Protein AF-A0A6H5JCL7-F1 (afdb_monomer_lite)

Secondary structure (DSSP, 8-state):
----PPPTT-EEEETTEEEEE---GGGHHHHGGGT-SEEEEEESS---HHHHHHHHHTTPEEEEEE---SSTT---S-HHHHHHHHHHHT-GGG-SEEEEESSSSHHHHHHHHHHHHHTT--HHHHHHHHHHHHSSPPPHHHHHHHHH--PPEEE-SS--TTTGGGSPPS--SSS-EEEPPPP---------SEEEETTEEEEHHHHHHHHHHHHHHHHHHS--S--------------------HHHHHHHHHH--------

Structure (mmCIF, N/CA/C/O backbone):
data_AF-A0A6H5JCL7-F1
#
_entry.id   AF-A0A6H5JCL7-F1
#
loop_
_atom_site.group_PDB
_atom_site.id
_atom_site.type_symbol
_atom_site.label_atom_id
_atom_site.label_alt_id
_atom_site.label_comp_id
_atom_site.label_asym_id
_atom_site.label_entity_id
_atom_site.label_seq_id
_atom_site.pdbx_PDB_ins_code
_atom_site.Cartn_x
_atom_site.Cartn_y
_atom_site.Cartn_z
_atom_site.occupancy
_atom_site.B_iso_or_equiv
_atom_site.auth_seq_id
_atom_site.auth_comp_id
_atom_site.auth_asym_id
_atom_site.auth_atom_id
_atom_site.pdbx_PDB_model_num
ATOM 1 N N . MET A 1 1 ? -8.596 -12.888 -29.702 1.00 59.56 1 MET A N 1
ATOM 2 C CA . MET A 1 1 ? -8.695 -12.116 -28.444 1.00 59.56 1 MET A CA 1
ATOM 3 C C . MET A 1 1 ? -7.376 -11.403 -28.241 1.00 59.56 1 MET A C 1
ATOM 5 O O . MET A 1 1 ? -6.346 -12.059 -28.284 1.00 59.56 1 MET A O 1
ATOM 9 N N . GLU A 1 2 ? -7.392 -10.085 -28.094 1.00 78.44 2 GLU A N 1
ATOM 10 C CA . GLU A 1 2 ? -6.183 -9.329 -27.764 1.00 78.44 2 GLU A CA 1
ATOM 11 C C . GLU A 1 2 ? -5.817 -9.604 -26.300 1.00 78.44 2 GLU A C 1
ATOM 13 O O . GLU A 1 2 ? -6.655 -9.443 -25.409 1.00 78.44 2 GLU A O 1
ATOM 18 N N . ILE A 1 3 ? -4.598 -10.089 -26.057 1.00 83.62 3 ILE A N 1
ATOM 19 C CA . ILE A 1 3 ? -4.101 -10.363 -24.706 1.00 83.62 3 ILE A CA 1
ATOM 20 C C . ILE A 1 3 ? -3.945 -9.021 -23.996 1.00 83.62 3 ILE A C 1
ATOM 22 O O . ILE A 1 3 ? -3.239 -8.145 -24.484 1.00 83.62 3 ILE A O 1
ATOM 26 N N . VAL A 1 4 ? -4.590 -8.862 -22.840 1.00 90.19 4 VAL A N 1
ATOM 27 C CA . VAL A 1 4 ? -4.471 -7.644 -22.033 1.00 90.19 4 VAL A CA 1
ATOM 28 C C . VAL A 1 4 ? -3.700 -7.974 -20.754 1.00 90.19 4 VAL A C 1
ATOM 30 O O . VAL A 1 4 ? -4.309 -8.470 -19.803 1.00 90.19 4 VAL A O 1
ATOM 33 N N . PRO A 1 5 ? -2.370 -7.769 -20.742 1.00 94.88 5 PRO A N 1
ATOM 34 C CA . PRO A 1 5 ? -1.517 -8.257 -19.671 1.00 94.88 5 PRO A CA 1
ATOM 35 C C . PRO A 1 5 ? -1.637 -7.385 -18.413 1.00 94.88 5 PRO A C 1
ATOM 37 O O . PRO A 1 5 ? -1.605 -6.150 -18.514 1.00 94.88 5 PRO A O 1
ATOM 40 N N . PRO A 1 6 ? -1.713 -7.992 -17.216 1.00 96.94 6 PRO A N 1
ATOM 41 C CA . PRO A 1 6 ? -1.561 -7.240 -15.979 1.00 96.94 6 PRO A CA 1
ATOM 42 C C . PRO A 1 6 ? -0.136 -6.668 -15.865 1.00 96.94 6 PRO A C 1
ATOM 44 O O . PRO A 1 6 ? 0.779 -7.157 -16.540 1.00 96.94 6 PRO A O 1
ATOM 47 N N . PRO A 1 7 ? 0.085 -5.648 -15.016 1.00 97.00 7 PRO A N 1
ATOM 48 C CA . PRO A 1 7 ? 1.436 -5.217 -14.677 1.00 97.00 7 PRO A CA 1
ATOM 49 C C . PRO A 1 7 ? 2.266 -6.362 -14.075 1.00 97.00 7 PRO A C 1
ATOM 51 O O . PRO A 1 7 ? 1.730 -7.344 -13.551 1.00 97.00 7 PRO A O 1
ATOM 54 N N . PHE A 1 8 ? 3.592 -6.238 -14.117 1.00 96.50 8 PHE A N 1
ATOM 55 C CA . PHE A 1 8 ? 4.469 -7.245 -13.521 1.00 96.50 8 PHE A CA 1
ATOM 56 C C . PHE A 1 8 ? 4.229 -7.361 -12.007 1.00 96.50 8 PHE A C 1
ATOM 58 O O . PHE A 1 8 ? 3.902 -6.372 -11.354 1.00 96.50 8 PHE A O 1
ATOM 65 N N . ARG A 1 9 ? 4.350 -8.574 -11.448 1.00 96.31 9 ARG A N 1
ATOM 66 C CA . ARG A 1 9 ? 4.054 -8.881 -10.029 1.00 96.31 9 ARG A CA 1
ATOM 67 C C . ARG A 1 9 ? 2.671 -8.413 -9.548 1.00 96.31 9 ARG A C 1
ATOM 69 O O . ARG A 1 9 ? 2.486 -8.160 -8.359 1.00 96.31 9 ARG A O 1
ATOM 76 N N . PHE A 1 10 ? 1.703 -8.299 -10.457 1.00 98.19 10 PHE A N 1
ATOM 77 C CA . PHE A 1 10 ? 0.332 -7.987 -10.083 1.00 98.19 10 PHE A CA 1
ATOM 78 C C . PHE A 1 10 ? -0.259 -9.079 -9.182 1.00 98.19 10 PHE A C 1
ATOM 80 O O . PHE A 1 10 ? -0.104 -10.272 -9.454 1.00 98.19 10 PHE A O 1
ATOM 87 N N . GLY A 1 11 ? -0.971 -8.674 -8.135 1.00 98.06 11 GLY A N 1
ATOM 88 C CA . GLY A 1 11 ? -1.689 -9.587 -7.253 1.00 98.06 11 GLY A CA 1
ATOM 89 C C . GLY A 1 11 ? -2.775 -8.882 -6.452 1.00 98.06 11 GLY A C 1
ATOM 90 O O . GLY A 1 11 ? -2.666 -7.693 -6.152 1.00 98.06 11 GLY A O 1
ATOM 91 N N . ALA A 1 12 ? -3.820 -9.626 -6.096 1.00 98.00 12 ALA A N 1
ATOM 92 C CA . ALA A 1 12 ? -4.769 -9.192 -5.079 1.00 98.00 12 ALA A CA 1
ATOM 93 C C . ALA A 1 12 ? -4.143 -9.391 -3.692 1.00 98.00 12 ALA A C 1
ATOM 95 O O . ALA A 1 12 ? -3.577 -10.449 -3.419 1.00 98.00 12 ALA A O 1
ATOM 96 N N . VAL A 1 13 ? -4.231 -8.363 -2.852 1.00 98.50 13 VAL A N 1
ATOM 97 C CA . VAL A 1 13 ? -3.817 -8.396 -1.442 1.00 98.50 13 VAL A CA 1
ATOM 98 C C . VAL A 1 13 ? -5.031 -8.706 -0.572 1.00 98.50 13 VAL A C 1
ATOM 100 O O . VAL A 1 13 ? -4.985 -9.606 0.259 1.00 98.50 13 VAL A O 1
ATOM 103 N N . GLU A 1 14 ? -6.122 -7.981 -0.814 1.00 98.44 14 GLU A N 1
ATOM 104 C CA . GLU A 1 14 ? -7.434 -8.146 -0.190 1.00 98.44 14 GLU A CA 1
ATOM 105 C C . GLU A 1 14 ? -8.531 -7.836 -1.211 1.00 98.44 14 GLU A C 1
ATOM 107 O O . GLU A 1 14 ? -8.247 -7.427 -2.343 1.00 98.44 14 GLU A O 1
ATOM 112 N N . ALA A 1 15 ? -9.797 -7.990 -0.817 1.00 98.00 15 ALA A N 1
ATOM 113 C CA . ALA A 1 15 ? -10.899 -7.483 -1.627 1.00 98.00 15 ALA A CA 1
ATOM 114 C C . ALA A 1 15 ? -10.719 -5.973 -1.870 1.00 98.00 15 ALA A C 1
ATOM 116 O O . ALA A 1 15 ? -10.611 -5.187 -0.927 1.00 98.00 15 ALA A O 1
ATOM 117 N N . ASP A 1 16 ? -10.673 -5.602 -3.151 1.00 98.44 16 ASP A N 1
ATOM 118 C CA . ASP A 1 16 ? -10.456 -4.240 -3.641 1.00 98.44 16 ASP A CA 1
ATOM 119 C C . ASP A 1 16 ? -9.090 -3.612 -3.278 1.00 98.44 16 ASP A C 1
ATOM 121 O O . ASP A 1 16 ? -8.899 -2.409 -3.450 1.00 98.44 16 ASP A O 1
ATOM 125 N N . VAL A 1 17 ? -8.104 -4.406 -2.846 1.00 98.75 17 VAL A N 1
ATOM 126 C CA . VAL A 1 17 ? -6.714 -3.953 -2.658 1.00 98.75 17 VAL A CA 1
ATOM 127 C C . VAL A 1 17 ? -5.787 -4.781 -3.534 1.00 98.75 17 VAL A C 1
ATOM 129 O O . VAL A 1 17 ? -5.695 -6.003 -3.402 1.00 98.75 17 VAL A O 1
ATOM 132 N N . PHE A 1 18 ? -5.055 -4.108 -4.411 1.00 98.75 18 PHE A N 1
ATOM 133 C CA . PHE A 1 18 ? -4.151 -4.722 -5.372 1.00 98.75 18 PHE A CA 1
ATOM 134 C C . PHE A 1 18 ? -2.726 -4.218 -5.182 1.00 98.75 18 PHE A C 1
ATOM 136 O O . PHE A 1 18 ? -2.493 -3.103 -4.711 1.00 98.75 18 PHE A O 1
ATOM 143 N N . ARG A 1 19 ? -1.762 -5.029 -5.612 1.00 98.62 19 ARG A N 1
ATOM 144 C CA . ARG A 1 19 ? -0.348 -4.660 -5.685 1.00 98.62 19 ARG A CA 1
ATOM 145 C C . ARG A 1 19 ? 0.222 -4.913 -7.069 1.00 98.62 19 ARG A C 1
ATOM 147 O O . ARG A 1 19 ? -0.280 -5.795 -7.765 1.00 98.62 19 ARG A O 1
ATOM 154 N N . SER A 1 20 ? 1.285 -4.203 -7.444 1.00 98.06 20 SER A N 1
ATOM 155 C CA . SER A 1 20 ? 2.091 -4.532 -8.627 1.00 98.06 20 SER A CA 1
ATOM 156 C C . SER A 1 20 ? 3.469 -3.861 -8.646 1.00 98.06 20 SER A C 1
ATOM 158 O O . SER A 1 20 ? 3.818 -3.081 -7.762 1.00 98.06 20 SER A O 1
ATOM 160 N N . ALA A 1 21 ? 4.256 -4.159 -9.680 1.00 95.88 21 ALA A N 1
ATOM 161 C CA . ALA A 1 21 ? 5.305 -3.275 -10.179 1.00 95.88 21 ALA A CA 1
ATOM 162 C C . ALA A 1 21 ? 4.704 -2.067 -10.917 1.00 95.88 21 ALA A C 1
ATOM 164 O O . ALA A 1 21 ? 3.488 -2.015 -11.140 1.00 95.88 21 ALA A O 1
ATOM 165 N N . GLN A 1 22 ? 5.553 -1.128 -11.329 1.00 94.94 22 GLN A N 1
ATOM 166 C CA . GLN A 1 22 ? 5.141 0.060 -12.070 1.00 94.94 22 GLN A CA 1
ATOM 167 C C . GLN A 1 22 ? 4.343 -0.310 -13.334 1.00 94.94 22 GLN A C 1
ATOM 169 O O . GLN A 1 22 ? 4.852 -1.041 -14.193 1.00 94.94 22 GLN A O 1
ATOM 174 N N . PRO A 1 23 ? 3.100 0.181 -13.479 1.00 95.25 23 PRO A N 1
ATOM 175 C CA . PRO A 1 23 ? 2.339 -0.004 -14.704 1.00 95.25 23 PRO A CA 1
ATOM 176 C C . PRO A 1 23 ? 3.004 0.671 -15.907 1.00 95.25 23 PRO A C 1
ATOM 178 O O . PRO A 1 23 ? 3.569 1.759 -15.806 1.00 95.25 23 PRO A O 1
ATOM 181 N N . THR A 1 24 ? 2.882 0.031 -17.068 1.00 93.19 24 THR A N 1
ATOM 182 C CA . THR A 1 24 ? 3.246 0.601 -18.373 1.00 93.19 24 THR A CA 1
ATOM 183 C C . THR A 1 24 ? 1.992 0.813 -19.222 1.00 93.19 24 THR A C 1
ATOM 185 O O . THR A 1 24 ? 0.933 0.260 -18.915 1.00 93.19 24 THR A O 1
ATOM 188 N N . LEU A 1 25 ? 2.112 1.525 -20.349 1.00 93.75 25 LEU A N 1
ATOM 189 C CA . LEU A 1 25 ? 1.006 1.759 -21.293 1.00 93.75 25 LEU A CA 1
ATOM 190 C C . LEU A 1 25 ? 0.237 0.481 -21.677 1.00 93.75 25 LEU A C 1
ATOM 192 O O . LEU A 1 25 ? -0.988 0.490 -21.790 1.00 93.75 25 LEU A O 1
ATOM 196 N N . LYS A 1 26 ? 0.939 -0.652 -21.803 1.00 94.06 26 LYS A N 1
ATOM 197 C CA . LYS A 1 26 ? 0.345 -1.956 -22.153 1.00 94.06 26 LYS A CA 1
ATOM 198 C C . LYS A 1 26 ? -0.596 -2.501 -21.071 1.00 94.06 26 LYS A C 1
ATOM 200 O O . LYS A 1 26 ? -1.434 -3.352 -21.363 1.00 94.06 26 LYS A O 1
ATOM 205 N N . ASN A 1 27 ? -0.457 -2.035 -19.831 1.00 95.50 27 ASN A N 1
ATOM 206 C CA . ASN A 1 27 ? -1.197 -2.535 -18.679 1.00 95.50 27 ASN A CA 1
ATOM 207 C C . ASN A 1 27 ? -2.453 -1.716 -18.362 1.00 95.50 27 ASN A C 1
ATOM 209 O O . ASN A 1 27 ? -3.350 -2.235 -17.701 1.00 95.50 27 ASN A O 1
ATOM 213 N N . TYR A 1 28 ? -2.576 -0.469 -18.827 1.00 95.12 28 TYR A N 1
ATOM 214 C CA . TYR A 1 28 ? -3.701 0.391 -18.427 1.00 95.12 28 TYR A CA 1
ATOM 215 C C . TYR A 1 28 ? -5.064 -0.136 -18.871 1.00 95.12 28 TYR A C 1
ATOM 217 O O . TYR A 1 28 ? -6.040 -0.013 -18.135 1.00 95.12 28 TYR A O 1
ATOM 225 N N . ARG A 1 29 ? -5.135 -0.850 -20.000 1.00 95.69 29 ARG A N 1
ATOM 226 C CA . ARG A 1 29 ? -6.365 -1.551 -20.401 1.00 95.69 29 ARG A CA 1
ATOM 227 C C . ARG A 1 29 ? -6.748 -2.685 -19.438 1.00 95.69 29 ARG A C 1
ATOM 229 O O . ARG A 1 29 ? -7.922 -3.032 -19.339 1.00 95.69 29 ARG A O 1
ATOM 236 N N . PHE A 1 30 ? -5.783 -3.301 -18.754 1.00 97.19 30 PHE A N 1
ATOM 237 C CA . PHE A 1 30 ? -6.065 -4.249 -17.674 1.00 97.19 30 PHE A CA 1
ATOM 238 C C . PHE A 1 30 ? -6.590 -3.500 -16.446 1.00 97.19 30 PHE A C 1
ATOM 240 O O . PHE A 1 30 ? -7.656 -3.838 -15.935 1.00 97.19 30 PHE A O 1
ATOM 247 N N . LEU A 1 31 ? -5.871 -2.457 -16.021 1.00 97.50 31 LEU A N 1
ATOM 248 C CA . LEU A 1 31 ? -6.179 -1.689 -14.812 1.00 97.50 31 LEU A CA 1
ATOM 249 C C . LEU A 1 31 ? -7.523 -0.955 -14.885 1.00 97.50 31 LEU A C 1
ATOM 251 O O . LEU A 1 31 ? -8.222 -0.877 -13.877 1.00 97.50 31 LEU A O 1
ATOM 255 N N . SER A 1 32 ? -7.947 -0.497 -16.066 1.00 96.19 32 SER A N 1
ATOM 256 C CA . SER A 1 32 ? -9.253 0.153 -16.250 1.00 96.19 32 SER A CA 1
ATOM 257 C C . SER A 1 32 ? -10.432 -0.753 -15.877 1.00 96.19 32 SER A C 1
ATOM 259 O O . SER A 1 32 ? -11.477 -0.269 -15.442 1.00 96.19 32 SER A O 1
ATOM 261 N N . ARG A 1 33 ? -10.263 -2.080 -15.962 1.00 96.31 33 ARG A N 1
ATOM 262 C CA . ARG A 1 33 ? -11.293 -3.053 -15.558 1.00 96.31 33 ARG A CA 1
ATOM 263 C C . ARG A 1 33 ? -11.461 -3.157 -14.047 1.00 96.31 33 ARG A C 1
ATOM 265 O O . ARG A 1 33 ? -12.535 -3.546 -13.600 1.00 96.31 33 ARG A O 1
ATOM 272 N N . LEU A 1 34 ? -10.428 -2.803 -13.281 1.00 97.12 34 LEU A N 1
ATOM 273 C CA . LEU A 1 34 ? -10.465 -2.809 -11.818 1.00 97.12 34 LEU A CA 1
ATOM 274 C C . LEU A 1 34 ? -11.232 -1.608 -11.255 1.00 97.12 34 LEU A C 1
ATOM 276 O O . LEU A 1 34 ? -11.594 -1.634 -10.085 1.00 97.12 34 LEU A O 1
ATOM 280 N N . LYS A 1 35 ? -11.492 -0.576 -12.077 1.00 97.56 35 LYS A N 1
ATOM 281 C CA . LYS A 1 35 ? -12.197 0.655 -11.675 1.00 97.56 35 LYS A CA 1
ATOM 282 C C . LYS A 1 35 ? -11.581 1.273 -10.415 1.00 97.56 35 LYS A C 1
ATOM 284 O O . LYS A 1 35 ? -12.283 1.583 -9.454 1.00 97.56 35 LYS A O 1
ATOM 289 N N . LEU A 1 36 ? -10.250 1.381 -10.425 1.00 98.38 36 LEU A N 1
ATOM 290 C CA . LEU A 1 36 ? -9.472 1.891 -9.301 1.00 98.38 36 LEU A CA 1
ATOM 291 C C . LEU A 1 36 ? -9.966 3.286 -8.908 1.00 98.38 36 LEU A C 1
ATOM 293 O O . LEU A 1 36 ? -10.121 4.155 -9.763 1.00 98.38 36 LEU A O 1
ATOM 297 N N . ARG A 1 37 ? -10.175 3.493 -7.609 1.00 98.56 37 ARG A N 1
ATOM 298 C CA . ARG A 1 37 ? -10.395 4.813 -7.009 1.00 98.56 37 ARG A CA 1
ATOM 299 C C . ARG A 1 37 ? -9.103 5.442 -6.520 1.00 98.56 37 ARG A C 1
ATOM 301 O O . ARG A 1 37 ? -9.018 6.664 -6.499 1.00 98.56 37 ARG A O 1
ATOM 308 N N . THR A 1 38 ? -8.101 4.632 -6.184 1.00 98.56 38 THR A N 1
ATOM 309 C CA . THR A 1 38 ? -6.817 5.124 -5.677 1.00 98.56 38 THR A CA 1
ATOM 310 C C . THR A 1 38 ? -5.642 4.374 -6.299 1.00 98.56 38 THR A C 1
ATOM 312 O O . THR A 1 38 ? -5.676 3.152 -6.443 1.00 98.56 38 THR A O 1
ATOM 315 N N . VAL A 1 39 ? -4.574 5.095 -6.633 1.00 98.44 39 VAL A N 1
ATOM 316 C CA . VAL A 1 39 ? -3.279 4.537 -7.043 1.00 98.44 39 VAL A CA 1
ATOM 317 C C . VAL A 1 39 ? -2.200 5.124 -6.139 1.00 98.44 39 VAL A C 1
ATOM 319 O O . VAL A 1 39 ? -1.989 6.332 -6.127 1.00 98.44 39 VAL A O 1
ATOM 322 N N . VAL A 1 40 ? -1.535 4.276 -5.359 1.00 98.25 40 VAL A N 1
ATOM 323 C CA . VAL A 1 40 ? -0.405 4.630 -4.495 1.00 98.25 40 VAL A CA 1
ATOM 324 C C . VAL A 1 40 ? 0.889 4.294 -5.229 1.00 98.25 40 VAL A C 1
ATOM 326 O O . VAL A 1 40 ? 1.214 3.118 -5.414 1.00 98.25 40 VAL A O 1
ATOM 329 N N . SER A 1 41 ? 1.618 5.340 -5.615 1.00 96.44 41 SER A N 1
ATOM 330 C CA . SER A 1 41 ? 2.828 5.269 -6.436 1.00 96.44 41 SER A CA 1
ATOM 331 C C . SER A 1 41 ? 4.055 5.550 -5.578 1.00 96.44 41 SER A C 1
ATOM 333 O O . SER A 1 41 ? 4.294 6.691 -5.181 1.00 96.44 41 SER A O 1
ATOM 335 N N . ILE A 1 42 ? 4.797 4.498 -5.226 1.00 94.88 42 ILE A N 1
ATOM 336 C CA . ILE A 1 42 ? 5.972 4.583 -4.351 1.00 94.88 42 ILE A CA 1
ATOM 337 C C . ILE A 1 42 ? 7.240 4.62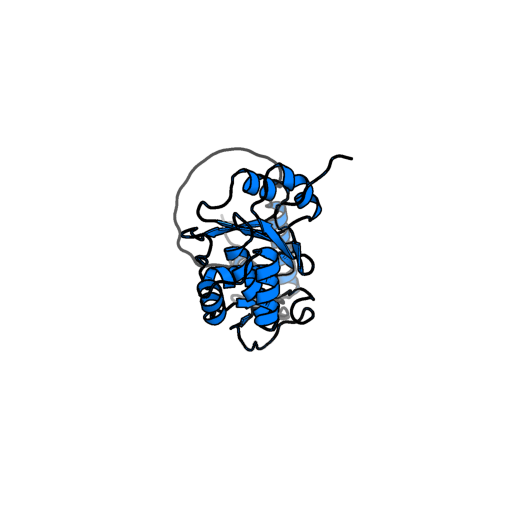4 -5.209 1.00 94.88 42 ILE A C 1
ATOM 339 O O . ILE A 1 42 ? 7.729 3.573 -5.620 1.00 94.88 42 ILE A O 1
ATOM 343 N N . ALA A 1 43 ? 7.775 5.813 -5.485 1.00 88.38 43 ALA A N 1
ATOM 344 C CA . ALA A 1 43 ? 8.893 6.004 -6.415 1.00 88.38 43 ALA A CA 1
ATOM 345 C C . ALA A 1 43 ? 9.757 7.233 -6.058 1.00 88.38 43 ALA A C 1
ATOM 347 O O . ALA A 1 43 ? 9.246 8.179 -5.450 1.00 88.38 43 ALA A O 1
ATOM 348 N N . PRO A 1 44 ? 11.044 7.271 -6.459 1.00 81.88 44 PRO A N 1
ATOM 349 C CA . PRO A 1 44 ? 11.930 8.402 -6.169 1.00 81.88 44 PRO A CA 1
ATOM 350 C C . PRO A 1 44 ? 11.525 9.673 -6.928 1.00 81.88 44 PRO A C 1
ATOM 352 O O . PRO A 1 44 ? 11.440 10.759 -6.354 1.00 81.88 44 PRO A O 1
ATOM 355 N N . GLU A 1 45 ? 11.220 9.529 -8.217 1.00 75.56 45 GLU A N 1
ATOM 356 C CA . GLU A 1 45 ? 11.033 10.638 -9.164 1.00 75.56 45 GLU A CA 1
ATOM 357 C C . GLU A 1 45 ? 9.579 11.141 -9.229 1.00 75.56 45 GLU A C 1
ATOM 359 O O . GLU A 1 45 ? 9.249 12.041 -9.999 1.00 75.56 45 GLU A O 1
ATOM 364 N N . GLY A 1 46 ? 8.708 10.628 -8.353 1.00 70.38 46 GLY A N 1
ATOM 365 C CA . GLY A 1 46 ? 7.270 10.879 -8.410 1.00 70.38 46 GLY A CA 1
ATOM 366 C C . GLY A 1 46 ? 6.580 10.084 -9.529 1.00 70.38 46 GLY A C 1
ATOM 367 O O . GLY A 1 46 ? 7.192 9.208 -10.139 1.00 70.38 46 GLY A O 1
ATOM 368 N N . PRO A 1 47 ? 5.284 10.337 -9.767 1.00 74.25 47 PRO A N 1
ATOM 369 C CA . PRO A 1 47 ? 4.508 9.564 -10.722 1.00 74.25 47 PRO A CA 1
ATOM 370 C C . PRO A 1 47 ? 4.829 9.956 -12.167 1.00 74.25 47 PRO A C 1
ATOM 372 O O . PRO A 1 47 ? 4.984 11.139 -12.479 1.00 74.25 47 PRO A O 1
ATOM 375 N N . MET A 1 48 ? 4.858 8.966 -13.061 1.00 85.19 48 MET A N 1
ATOM 376 C CA . MET A 1 48 ? 5.037 9.195 -14.499 1.00 85.19 48 MET A CA 1
ATOM 377 C C . MET A 1 48 ? 3.823 9.901 -15.120 1.00 85.19 48 MET A C 1
ATOM 379 O O . MET A 1 48 ? 2.690 9.754 -14.656 1.00 85.19 48 MET A O 1
ATOM 383 N N . GLU A 1 49 ? 4.042 10.628 -16.219 1.00 89.88 49 GLU A N 1
ATOM 384 C CA . GLU A 1 49 ? 2.975 11.360 -16.915 1.00 89.88 49 GLU A CA 1
ATOM 385 C C . GLU A 1 49 ? 1.837 10.436 -17.372 1.00 89.88 49 GLU A C 1
ATOM 387 O O . GLU A 1 49 ? 0.667 10.754 -17.162 1.00 89.88 49 GLU A O 1
ATOM 392 N N . ASP A 1 50 ? 2.172 9.256 -17.900 1.00 90.50 50 ASP A N 1
ATOM 393 C CA . ASP A 1 50 ? 1.195 8.249 -18.324 1.00 90.50 50 ASP A CA 1
ATOM 394 C C . ASP A 1 50 ? 0.291 7.777 -17.178 1.00 90.50 50 ASP A C 1
ATOM 396 O O . ASP A 1 50 ? -0.914 7.607 -17.352 1.00 90.50 50 ASP A O 1
ATOM 400 N N . GLU A 1 51 ? 0.858 7.595 -15.986 1.00 92.06 51 GLU A N 1
ATOM 401 C CA . GLU A 1 51 ? 0.116 7.188 -14.789 1.00 92.06 51 GLU A CA 1
ATOM 402 C C . GLU A 1 51 ? -0.815 8.305 -14.315 1.00 92.06 51 GLU A C 1
ATOM 404 O O . GLU A 1 51 ? -1.983 8.065 -13.997 1.00 92.06 51 GLU A O 1
ATOM 409 N N . ALA A 1 52 ? -0.327 9.547 -14.336 1.00 93.50 52 ALA A N 1
ATOM 410 C CA . ALA A 1 52 ? -1.135 10.720 -14.033 1.00 93.50 52 ALA A CA 1
ATOM 411 C C . ALA A 1 52 ? -2.257 10.938 -15.062 1.00 93.50 52 ALA A C 1
ATOM 413 O O . ALA A 1 52 ? -3.347 11.384 -14.699 1.00 93.50 52 ALA A O 1
ATOM 414 N N . MET A 1 53 ? -2.027 10.644 -16.344 1.00 95.12 53 MET A N 1
ATOM 415 C CA . MET A 1 53 ? -3.070 10.658 -17.377 1.00 95.12 53 MET A CA 1
ATOM 416 C C . MET A 1 53 ? -4.114 9.573 -17.126 1.00 95.12 53 MET A C 1
ATOM 418 O O . MET A 1 53 ? -5.298 9.897 -17.051 1.00 95.12 53 MET A O 1
ATOM 422 N N . PHE A 1 54 ? -3.683 8.330 -16.897 1.00 95.81 54 PHE A N 1
ATOM 423 C CA . PHE A 1 54 ? -4.576 7.215 -16.584 1.00 95.81 54 PHE A CA 1
ATOM 424 C C . PHE A 1 54 ? -5.471 7.521 -15.375 1.00 95.81 54 PHE A C 1
ATOM 426 O O . PHE A 1 54 ? -6.689 7.350 -15.437 1.00 95.81 54 PHE A O 1
ATOM 433 N N . CYS A 1 55 ? -4.890 8.030 -14.285 1.00 96.25 55 CYS A N 1
ATOM 434 C CA . CYS A 1 55 ? -5.654 8.366 -13.086 1.00 96.25 55 CYS A CA 1
ATOM 435 C C . CYS A 1 55 ? -6.692 9.466 -13.358 1.00 96.25 55 CYS A C 1
ATOM 437 O O . CYS A 1 55 ? -7.836 9.346 -12.922 1.00 96.25 55 CYS A O 1
ATOM 439 N N . ARG A 1 56 ? -6.333 10.501 -14.132 1.00 97.00 56 ARG A N 1
ATOM 440 C CA . ARG A 1 56 ? -7.265 11.572 -14.527 1.00 97.00 56 ARG A CA 1
ATOM 441 C C . ARG A 1 56 ? -8.417 11.049 -15.385 1.00 97.00 56 ARG A C 1
ATOM 443 O O . ARG A 1 56 ? -9.563 11.395 -15.118 1.00 97.00 56 ARG A O 1
ATOM 450 N N . GLU A 1 57 ? -8.128 10.209 -16.374 1.00 97.25 57 GLU A N 1
ATOM 451 C CA . GLU A 1 57 ? -9.137 9.637 -17.275 1.00 97.25 57 GLU A CA 1
ATOM 452 C C . GLU A 1 57 ? -10.137 8.743 -16.527 1.00 97.25 57 GLU A C 1
ATOM 454 O O . GLU A 1 57 ? -11.338 8.776 -16.793 1.00 97.25 57 GLU A O 1
ATOM 459 N N . HIS A 1 58 ? -9.658 7.989 -15.537 1.00 96.56 58 HIS A N 1
ATOM 460 C CA . HIS A 1 58 ? -10.480 7.063 -14.760 1.00 96.56 58 HIS A CA 1
ATOM 461 C C . HIS A 1 58 ? -11.009 7.636 -13.440 1.00 96.56 58 HIS A C 1
ATOM 463 O O . HIS A 1 58 ? -11.607 6.896 -12.662 1.00 96.56 58 HIS A O 1
ATOM 469 N N . SER A 1 59 ? -10.836 8.942 -13.192 1.00 96.75 59 SER A N 1
ATOM 470 C CA . SER A 1 59 ? -11.229 9.599 -11.932 1.00 96.75 59 SER A CA 1
ATOM 471 C C . SER A 1 59 ? -10.657 8.909 -10.682 1.00 96.75 59 SER A C 1
ATOM 473 O O . SER A 1 59 ? -11.293 8.881 -9.628 1.00 96.75 59 SER A O 1
ATOM 475 N N . ALA A 1 60 ? -9.453 8.346 -10.804 1.00 97.19 60 ALA A N 1
ATOM 476 C CA . ALA A 1 60 ? -8.708 7.758 -9.702 1.00 97.19 60 ALA A CA 1
ATOM 477 C C . ALA A 1 60 ? -7.804 8.815 -9.054 1.00 97.19 60 ALA A C 1
ATOM 479 O O . ALA A 1 60 ? -7.180 9.636 -9.732 1.00 97.19 60 ALA A O 1
ATOM 480 N N . GLN A 1 61 ? -7.688 8.779 -7.732 1.00 97.94 61 GLN A N 1
ATOM 481 C CA . GLN A 1 61 ? -6.745 9.606 -6.996 1.00 97.94 61 GLN A CA 1
ATOM 482 C C . GLN A 1 61 ? -5.342 8.999 -7.073 1.00 97.94 61 GLN A C 1
ATOM 484 O O . GLN A 1 61 ? -5.112 7.887 -6.599 1.00 97.94 61 GLN A O 1
ATOM 489 N N . LEU A 1 62 ? -4.388 9.760 -7.607 1.00 96.94 62 LEU A N 1
ATOM 490 C CA . LEU A 1 62 ? -2.973 9.404 -7.567 1.00 96.94 62 LEU A CA 1
ATOM 491 C C . LEU A 1 62 ? -2.329 9.927 -6.280 1.00 96.94 62 LEU A C 1
ATOM 493 O O . LEU A 1 62 ? -2.373 11.125 -5.999 1.00 96.94 62 LEU A O 1
ATOM 497 N N . VAL A 1 63 ? -1.724 9.029 -5.508 1.00 97.12 63 VAL A N 1
ATOM 498 C CA . VAL A 1 63 ? -1.062 9.310 -4.232 1.00 97.12 63 VAL A CA 1
ATOM 499 C C . VAL A 1 63 ? 0.430 9.001 -4.374 1.00 97.12 63 VAL A C 1
ATOM 501 O O . VAL A 1 63 ? 0.828 7.838 -4.265 1.00 97.12 63 VAL A O 1
ATOM 504 N N . PRO A 1 64 ? 1.274 10.013 -4.637 1.00 95.12 64 PRO A N 1
ATOM 505 C CA . PRO A 1 64 ? 2.708 9.808 -4.762 1.00 95.12 64 PRO A CA 1
ATOM 506 C C . PRO A 1 64 ? 3.375 9.692 -3.386 1.00 95.12 64 PRO A C 1
ATOM 508 O O . PRO A 1 64 ? 3.212 10.555 -2.523 1.00 95.12 64 PRO A O 1
ATOM 511 N N . VAL A 1 65 ? 4.180 8.651 -3.206 1.00 94.62 65 VAL A N 1
ATOM 512 C CA . VAL A 1 65 ? 5.000 8.403 -2.019 1.00 94.62 65 VAL A CA 1
ATOM 513 C C . VAL A 1 65 ? 6.461 8.409 -2.450 1.00 94.62 65 VAL A C 1
ATOM 515 O O . VAL A 1 65 ? 6.923 7.508 -3.145 1.00 94.62 65 VAL A O 1
ATOM 518 N N . ARG A 1 66 ? 7.201 9.445 -2.049 1.00 91.25 66 ARG A N 1
ATOM 519 C CA . ARG A 1 66 ? 8.623 9.554 -2.390 1.00 91.25 66 ARG A CA 1
ATOM 520 C C . ARG A 1 66 ? 9.457 8.614 -1.537 1.00 91.25 66 ARG A C 1
ATOM 522 O O . ARG A 1 66 ? 9.489 8.775 -0.322 1.00 91.25 66 ARG A O 1
ATOM 529 N N . ALA A 1 67 ? 10.147 7.689 -2.186 1.00 85.88 67 ALA A N 1
ATOM 530 C CA . ALA A 1 67 ? 11.076 6.764 -1.555 1.00 85.88 67 ALA A CA 1
ATOM 531 C C . ALA A 1 67 ? 12.254 6.517 -2.499 1.00 85.88 67 ALA A C 1
ATOM 533 O O . ALA A 1 67 ? 12.070 6.243 -3.685 1.00 85.88 67 ALA A O 1
ATOM 534 N N . GLU A 1 68 ? 13.466 6.667 -1.978 1.00 80.00 68 GLU A N 1
ATOM 535 C CA . GLU A 1 68 ? 14.696 6.564 -2.760 1.00 80.00 68 GLU A CA 1
ATOM 536 C C . GLU A 1 68 ? 15.064 5.107 -3.065 1.00 80.00 68 GLU A C 1
ATOM 538 O O . GLU A 1 68 ? 14.813 4.204 -2.273 1.00 80.00 68 GLU A O 1
ATOM 543 N N . LEU A 1 69 ? 15.694 4.849 -4.207 1.00 68.25 69 LEU A N 1
ATOM 544 C CA . LEU A 1 69 ? 16.203 3.520 -4.553 1.00 68.25 69 LEU A CA 1
ATOM 545 C C . LEU A 1 69 ? 17.722 3.514 -4.375 1.00 68.25 69 LEU A C 1
ATOM 547 O O . LEU A 1 69 ? 18.470 3.534 -5.346 1.00 68.25 69 LEU A O 1
ATOM 551 N N . TYR A 1 70 ? 18.198 3.550 -3.130 1.00 59.91 70 TYR A N 1
ATOM 552 C CA . TYR A 1 70 ? 19.644 3.562 -2.876 1.00 59.91 70 TYR A CA 1
ATOM 553 C C . TYR A 1 70 ? 20.311 2.221 -3.220 1.00 59.91 70 TYR A C 1
ATOM 555 O O . TYR A 1 70 ? 21.455 2.202 -3.672 1.00 59.91 70 TYR A O 1
ATOM 563 N N . ARG A 1 71 ? 19.614 1.101 -2.973 1.00 66.88 71 ARG A N 1
ATOM 564 C CA . ARG A 1 71 ? 20.030 -0.290 -3.244 1.00 66.88 71 ARG A CA 1
ATOM 565 C C . ARG A 1 71 ? 18.784 -1.152 -3.457 1.00 66.88 71 ARG A C 1
ATOM 567 O O . ARG A 1 71 ? 17.724 -0.802 -2.947 1.00 66.88 71 ARG A O 1
ATOM 574 N N . GLU A 1 72 ? 18.916 -2.292 -4.139 1.00 61.72 72 GLU A N 1
ATOM 575 C CA . GLU A 1 72 ? 17.790 -3.200 -4.445 1.00 61.72 72 GLU A CA 1
ATOM 576 C C . GLU A 1 72 ? 17.020 -3.701 -3.205 1.00 61.72 72 GLU A C 1
ATOM 578 O O . GLU A 1 72 ? 15.871 -4.115 -3.332 1.00 61.72 72 GLU A O 1
ATOM 583 N N . GLU A 1 73 ? 17.621 -3.638 -2.013 1.00 65.44 73 GLU A N 1
ATOM 584 C CA . GLU A 1 73 ? 17.047 -4.120 -0.746 1.00 65.44 73 GLU A CA 1
ATOM 585 C C . GLU A 1 73 ? 16.721 -3.008 0.264 1.00 65.44 73 GLU A C 1
ATOM 587 O O . GLU A 1 73 ? 16.256 -3.307 1.365 1.00 65.44 73 GLU A O 1
ATOM 592 N N . ALA A 1 74 ? 16.973 -1.742 -0.083 1.00 74.31 74 ALA A N 1
ATOM 593 C CA . ALA A 1 74 ? 16.821 -0.633 0.854 1.00 74.31 74 ALA A CA 1
ATOM 594 C C . ALA A 1 74 ? 15.342 -0.306 1.102 1.00 74.31 74 ALA A C 1
ATOM 596 O O . ALA A 1 74 ? 14.549 -0.198 0.159 1.00 74.31 74 ALA A O 1
ATOM 597 N N . VAL A 1 75 ? 14.982 -0.082 2.367 1.00 79.25 75 VAL A N 1
ATOM 598 C CA . VAL A 1 75 ? 13.654 0.432 2.729 1.00 79.25 75 VAL A CA 1
ATOM 599 C C . VAL A 1 75 ? 13.767 1.913 3.037 1.00 79.25 75 VAL A C 1
ATOM 601 O O . VAL A 1 75 ? 14.258 2.322 4.082 1.00 79.25 75 VAL A O 1
ATOM 604 N N . THR A 1 76 ? 13.299 2.727 2.101 1.00 88.75 76 THR A N 1
ATOM 605 C CA . THR A 1 76 ? 13.429 4.191 2.149 1.00 88.75 76 THR A CA 1
ATOM 606 C C . THR A 1 76 ? 12.098 4.909 2.326 1.00 88.75 76 THR A C 1
ATOM 608 O O . THR A 1 76 ? 12.069 6.131 2.452 1.00 88.75 76 THR A O 1
ATOM 611 N N . VAL A 1 77 ? 10.993 4.159 2.358 1.00 91.31 77 VAL A N 1
ATOM 612 C CA . VAL A 1 77 ? 9.709 4.683 2.826 1.00 91.31 77 VAL A CA 1
ATOM 613 C C . VAL A 1 77 ? 9.810 4.987 4.317 1.00 91.31 77 VAL A C 1
ATOM 615 O O . VAL A 1 77 ? 10.302 4.172 5.092 1.00 91.31 77 VAL A O 1
ATOM 618 N N . SER A 1 78 ? 9.334 6.152 4.742 1.00 93.75 78 SER A N 1
ATOM 619 C CA . SER A 1 78 ? 9.272 6.482 6.166 1.00 93.75 78 SER A CA 1
ATOM 620 C C . SER A 1 78 ? 8.071 5.809 6.831 1.00 93.75 78 SER A C 1
ATOM 622 O O . SER A 1 78 ? 7.042 5.563 6.194 1.00 93.75 78 SER A O 1
ATOM 624 N N . CYS A 1 79 ? 8.144 5.570 8.142 1.00 94.50 79 CYS A N 1
ATOM 625 C CA . CYS A 1 79 ? 7.002 5.039 8.889 1.00 94.50 79 CYS A CA 1
ATOM 626 C C . CYS A 1 79 ? 5.762 5.949 8.767 1.00 94.50 79 CYS A C 1
ATOM 628 O O . CYS A 1 79 ? 4.639 5.456 8.715 1.00 94.50 79 CYS A O 1
ATOM 630 N N . GLN A 1 80 ? 5.947 7.270 8.640 1.00 94.81 80 GLN A N 1
ATOM 631 C CA . GLN A 1 80 ? 4.843 8.212 8.442 1.00 94.81 80 GLN A CA 1
ATOM 632 C C . GLN A 1 80 ? 4.161 8.014 7.080 1.00 94.81 80 GLN A C 1
ATOM 634 O O . GLN A 1 80 ? 2.935 8.062 6.987 1.00 94.81 80 GLN A O 1
ATOM 639 N N . GLN A 1 81 ? 4.937 7.770 6.021 1.00 96.12 81 GLN A N 1
ATOM 640 C CA . GLN A 1 81 ? 4.390 7.452 4.701 1.00 96.12 81 GLN A CA 1
ATOM 641 C C . GLN A 1 81 ? 3.637 6.124 4.725 1.00 96.12 81 GLN A C 1
ATOM 643 O O . GLN A 1 81 ? 2.536 6.040 4.185 1.00 96.12 81 GLN A O 1
ATOM 648 N N . VAL A 1 82 ? 4.181 5.110 5.404 1.00 97.56 82 VAL A N 1
ATOM 649 C CA . VAL A 1 82 ? 3.472 3.845 5.623 1.00 97.56 82 VAL A CA 1
ATOM 650 C C . VAL A 1 82 ? 2.147 4.104 6.341 1.00 97.56 82 VAL A C 1
ATOM 652 O O . VAL A 1 82 ? 1.113 3.682 5.838 1.00 97.56 82 VAL A O 1
ATOM 655 N N . ALA A 1 83 ? 2.131 4.870 7.436 1.00 96.94 83 ALA A N 1
ATOM 656 C CA . ALA A 1 83 ? 0.904 5.191 8.169 1.00 96.94 83 ALA A CA 1
ATOM 657 C C . ALA A 1 83 ? -0.155 5.884 7.290 1.00 96.94 83 ALA A C 1
ATOM 659 O O . ALA A 1 83 ? -1.344 5.560 7.371 1.00 96.94 83 ALA A O 1
ATOM 660 N N . GLN A 1 84 ? 0.265 6.800 6.410 1.00 96.94 84 GLN A N 1
ATOM 661 C CA . GLN A 1 84 ? -0.620 7.447 5.435 1.00 96.94 84 GLN A CA 1
ATOM 662 C C . GLN A 1 84 ? -1.213 6.436 4.449 1.00 96.94 84 GLN A C 1
ATOM 664 O O . GLN A 1 84 ? -2.424 6.442 4.226 1.00 96.94 84 GLN A O 1
ATOM 669 N N . VAL A 1 85 ? -0.386 5.544 3.895 1.00 98.31 85 VAL A N 1
ATOM 670 C CA . VAL A 1 85 ? -0.855 4.502 2.972 1.00 98.31 85 VAL A CA 1
ATOM 671 C C . VAL A 1 85 ? -1.789 3.523 3.681 1.00 98.31 85 VAL A C 1
ATOM 673 O O . VAL A 1 85 ? -2.855 3.225 3.155 1.00 98.31 85 VAL A O 1
ATOM 676 N N . LEU A 1 86 ? -1.466 3.080 4.897 1.00 98.25 86 LEU A N 1
ATOM 677 C CA . LEU A 1 86 ? -2.343 2.205 5.679 1.00 98.25 86 LEU A CA 1
ATOM 678 C C . LEU A 1 86 ? -3.698 2.859 5.965 1.00 98.25 86 LEU A C 1
ATOM 680 O O . LEU A 1 86 ? -4.725 2.201 5.834 1.00 98.25 86 LEU A O 1
ATOM 684 N N . SER A 1 87 ? -3.712 4.157 6.278 1.00 97.31 87 SER A N 1
ATOM 685 C CA . SER A 1 87 ? -4.956 4.912 6.487 1.00 97.31 87 SER A CA 1
ATOM 686 C C . SER A 1 87 ? -5.806 4.970 5.209 1.00 97.31 87 SER A C 1
ATOM 688 O O . SER A 1 87 ? -7.026 4.870 5.277 1.00 97.31 87 SER A O 1
ATOM 690 N N . ILE A 1 88 ? -5.169 5.080 4.035 1.00 98.06 88 ILE A N 1
ATOM 691 C CA . ILE A 1 88 ? -5.842 5.027 2.727 1.00 98.06 88 ILE A CA 1
ATOM 692 C C . ILE A 1 88 ? -6.427 3.639 2.461 1.00 98.06 88 ILE A C 1
ATOM 694 O O . ILE A 1 88 ? -7.567 3.537 2.024 1.00 98.06 88 ILE A O 1
ATOM 698 N N . LEU A 1 89 ? -5.660 2.574 2.709 1.00 98.56 89 LEU A N 1
ATOM 699 C CA . LEU A 1 89 ? -6.103 1.200 2.452 1.00 98.56 89 LEU A CA 1
ATOM 700 C C . LEU A 1 89 ? -7.196 0.747 3.428 1.00 98.56 89 LEU A C 1
ATOM 702 O O . LEU A 1 89 ? -8.036 -0.073 3.065 1.00 98.56 89 LEU A O 1
ATOM 706 N N . ALA A 1 90 ? -7.206 1.293 4.644 1.00 97.44 90 ALA A N 1
ATOM 707 C CA . ALA A 1 90 ? -8.263 1.080 5.626 1.00 97.44 90 ALA A CA 1
ATOM 708 C C . ALA A 1 90 ? -9.560 1.848 5.299 1.00 97.44 90 ALA A C 1
ATOM 710 O O . ALA A 1 90 ? -10.578 1.590 5.936 1.00 97.44 90 ALA A O 1
ATOM 711 N N . ASP A 1 91 ? -9.544 2.779 4.339 1.00 97.06 91 ASP A N 1
ATOM 712 C CA . ASP A 1 91 ? -10.696 3.598 3.949 1.00 97.06 91 ASP A CA 1
ATOM 713 C C . ASP A 1 91 ? -11.459 2.947 2.802 1.00 97.06 91 ASP A C 1
ATOM 715 O O . ASP A 1 91 ? -11.046 2.989 1.640 1.00 97.06 91 ASP A O 1
ATOM 719 N N . LYS A 1 92 ? -12.614 2.359 3.122 1.00 96.75 92 LYS A N 1
ATOM 720 C CA . LYS A 1 92 ? -13.459 1.677 2.140 1.00 96.75 92 LYS A CA 1
ATOM 721 C C . LYS A 1 92 ? -13.887 2.604 1.000 1.00 96.75 92 LYS A C 1
ATOM 723 O O . LYS A 1 92 ? -14.057 2.133 -0.125 1.00 96.75 92 LYS A O 1
ATOM 728 N N . ASP A 1 93 ? -14.023 3.904 1.257 1.00 96.19 93 ASP A N 1
ATOM 729 C CA . ASP A 1 93 ? -14.453 4.875 0.249 1.00 96.19 93 ASP A CA 1
ATOM 730 C C . ASP A 1 93 ? -13.332 5.202 -0.757 1.00 96.19 93 ASP A C 1
ATOM 732 O O . ASP A 1 93 ? -13.597 5.714 -1.849 1.00 96.19 93 ASP A O 1
ATOM 736 N N . ARG A 1 94 ? -12.086 4.816 -0.447 1.00 97.38 94 ARG A N 1
ATOM 737 C CA . ARG A 1 94 ? -10.914 4.927 -1.333 1.00 97.38 94 ARG A CA 1
ATOM 738 C C . ARG A 1 94 ? -10.609 3.656 -2.123 1.00 97.38 94 ARG A C 1
ATOM 740 O O . ARG A 1 94 ? -9.737 3.690 -2.994 1.00 97.38 94 ARG A O 1
ATOM 747 N N . LEU A 1 95 ? -11.327 2.562 -1.867 1.00 98.19 95 LEU A N 1
ATOM 748 C CA . LEU A 1 95 ? -11.167 1.287 -2.566 1.00 98.19 95 LEU A CA 1
ATOM 749 C C . LEU A 1 95 ? -12.077 1.210 -3.809 1.00 98.19 95 LEU A C 1
ATOM 751 O O . LEU A 1 95 ? -13.224 1.661 -3.739 1.00 98.19 95 LEU A O 1
ATOM 755 N N . PRO A 1 96 ? -11.638 0.622 -4.940 1.00 98.62 96 PRO A N 1
ATOM 756 C CA . PRO A 1 96 ? -10.436 -0.202 -5.068 1.00 98.62 96 PRO A CA 1
ATOM 757 C C . PRO A 1 96 ? -9.121 0.567 -5.215 1.00 98.62 96 PRO A C 1
ATOM 759 O O . PRO A 1 96 ? -9.068 1.586 -5.905 1.00 98.62 96 PRO A O 1
ATOM 762 N N . ALA A 1 97 ? -8.057 0.066 -4.587 1.00 98.75 97 ALA A N 1
ATOM 763 C CA . ALA A 1 97 ? -6.747 0.710 -4.546 1.00 98.75 97 ALA A CA 1
ATOM 764 C C . ALA A 1 97 ? -5.637 -0.178 -5.127 1.00 98.75 97 ALA A C 1
ATOM 766 O O . ALA A 1 97 ? -5.606 -1.384 -4.881 1.00 98.75 97 ALA A O 1
ATOM 767 N N . LEU A 1 98 ? -4.704 0.422 -5.870 1.00 98.75 98 LEU A N 1
ATOM 768 C CA . LEU A 1 98 ? -3.469 -0.220 -6.331 1.00 98.75 98 LEU A CA 1
ATOM 769 C C . LEU A 1 98 ? -2.267 0.371 -5.591 1.00 98.75 98 LEU A C 1
ATOM 771 O O . LEU A 1 98 ? -2.090 1.583 -5.610 1.00 98.75 98 LEU A O 1
ATOM 775 N N . VAL A 1 99 ? -1.415 -0.470 -5.007 1.00 98.62 99 VAL A N 1
ATOM 776 C CA . VAL A 1 99 ? -0.117 -0.072 -4.439 1.00 98.62 99 VAL A CA 1
ATOM 777 C C . VAL A 1 99 ? 1.007 -0.607 -5.318 1.00 98.62 99 VAL A C 1
ATOM 779 O O . VAL A 1 99 ? 1.105 -1.816 -5.533 1.00 98.62 99 VAL A O 1
ATOM 782 N N . HIS A 1 100 ? 1.889 0.259 -5.803 1.00 97.25 100 HIS A N 1
ATOM 783 C CA . HIS A 1 100 ? 3.048 -0.181 -6.575 1.00 97.25 100 HIS A CA 1
ATOM 784 C C . HIS A 1 100 ? 4.320 0.577 -6.212 1.00 97.25 100 HIS A C 1
ATOM 786 O O . HIS A 1 100 ? 4.305 1.667 -5.647 1.00 97.25 100 HIS A O 1
ATOM 792 N N . CYS A 1 101 ? 5.440 -0.046 -6.558 1.00 94.12 101 CYS A N 1
ATOM 793 C CA . CYS A 1 101 ? 6.757 0.577 -6.633 1.00 94.12 101 CYS A CA 1
ATOM 794 C C . CYS 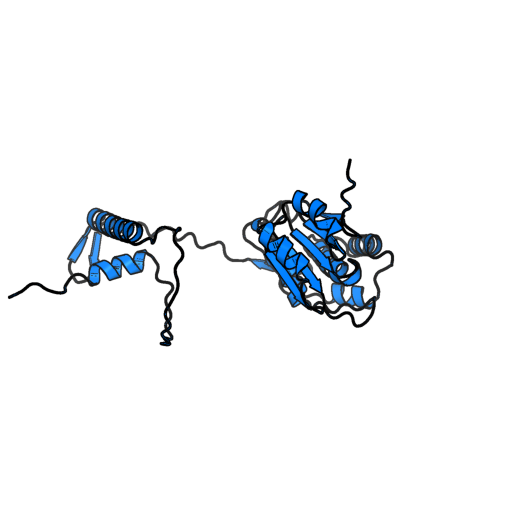A 1 101 ? 7.418 0.152 -7.958 1.00 94.12 101 CYS A C 1
ATOM 796 O O . CYS A 1 101 ? 6.872 -0.741 -8.617 1.00 94.12 101 CYS A O 1
ATOM 798 N N . PRO A 1 102 ? 8.564 0.731 -8.365 1.00 92.12 102 PRO A N 1
ATOM 799 C CA . PRO A 1 102 ? 9.204 0.463 -9.654 1.00 92.12 102 PRO A CA 1
ATOM 800 C C . PRO A 1 102 ? 9.249 -1.014 -10.048 1.00 92.12 102 PRO A C 1
ATOM 802 O O . PRO A 1 102 ? 8.800 -1.380 -11.132 1.00 92.12 102 PRO A O 1
ATOM 805 N N . ASP A 1 103 ? 9.663 -1.885 -9.130 1.00 92.06 103 ASP A N 1
ATOM 806 C CA . ASP A 1 103 ? 9.715 -3.327 -9.354 1.00 92.06 103 ASP A CA 1
ATOM 807 C C . ASP A 1 103 ? 8.616 -4.126 -8.631 1.00 92.06 103 ASP A C 1
ATOM 809 O O . ASP A 1 103 ? 8.481 -5.318 -8.882 1.00 92.06 103 ASP A O 1
ATOM 813 N N . GLY A 1 104 ? 7.813 -3.530 -7.750 1.00 93.62 104 GLY A N 1
ATOM 814 C CA . GLY A 1 104 ? 6.779 -4.242 -6.985 1.00 93.62 104 GLY A CA 1
ATOM 815 C C . GLY A 1 104 ? 7.304 -5.210 -5.912 1.00 93.62 104 GLY A C 1
ATOM 816 O O . GLY A 1 104 ? 6.552 -6.090 -5.478 1.00 93.62 104 GLY A O 1
ATOM 817 N N . ARG A 1 105 ? 8.578 -5.090 -5.502 1.00 94.06 105 ARG A N 1
ATOM 818 C CA . ARG A 1 105 ? 9.224 -5.984 -4.524 1.00 94.06 105 ARG A CA 1
ATOM 819 C C . ARG A 1 105 ? 9.256 -5.359 -3.131 1.00 94.06 105 ARG A C 1
ATOM 821 O O . ARG A 1 105 ? 8.344 -5.590 -2.342 1.00 94.06 105 ARG A O 1
ATOM 828 N N . VAL A 1 106 ? 10.304 -4.586 -2.839 1.00 93.12 106 VAL A N 1
ATOM 829 C CA . VAL A 1 106 ? 10.718 -4.239 -1.472 1.00 93.12 106 VAL A CA 1
ATOM 830 C C . VAL A 1 106 ? 9.837 -3.154 -0.870 1.00 93.12 106 VAL A C 1
ATOM 832 O O . VAL A 1 106 ? 9.235 -3.388 0.170 1.00 93.12 106 VAL A O 1
ATOM 835 N N . LEU A 1 107 ? 9.690 -2.003 -1.532 1.00 94.50 107 LEU A N 1
ATOM 836 C CA . LEU A 1 107 ? 8.961 -0.863 -0.959 1.00 94.50 107 LEU A CA 1
ATOM 837 C C . LEU A 1 107 ? 7.463 -1.157 -0.795 1.00 94.50 107 LEU A C 1
ATOM 839 O O . LEU A 1 107 ? 6.909 -1.007 0.292 1.00 94.50 107 LEU A O 1
ATOM 843 N N . SER A 1 108 ? 6.812 -1.647 -1.857 1.00 95.88 108 SER A N 1
ATOM 844 C CA . SER A 1 108 ? 5.414 -2.092 -1.775 1.00 95.88 108 SER A CA 1
ATOM 845 C C . SER A 1 108 ? 5.254 -3.289 -0.832 1.00 95.88 108 SER A C 1
ATOM 847 O O . SER A 1 108 ? 4.283 -3.351 -0.086 1.00 95.88 108 SER A O 1
ATOM 849 N N . GLY A 1 109 ? 6.215 -4.218 -0.808 1.00 96.88 109 GLY A N 1
ATOM 850 C CA . GLY A 1 109 ? 6.216 -5.351 0.113 1.00 96.88 109 GLY A CA 1
ATOM 851 C C . GLY A 1 109 ? 6.278 -4.935 1.582 1.00 96.88 109 GLY A C 1
ATOM 852 O O . GLY A 1 109 ? 5.494 -5.450 2.369 1.00 96.88 109 GLY A O 1
ATOM 853 N N . ALA A 1 110 ? 7.145 -3.988 1.942 1.00 96.12 110 ALA A N 1
ATOM 854 C CA . ALA A 1 110 ? 7.276 -3.484 3.308 1.00 96.12 110 ALA A CA 1
ATOM 855 C C . ALA A 1 110 ? 5.990 -2.784 3.778 1.00 96.12 110 ALA A C 1
ATOM 857 O O . ALA A 1 110 ? 5.488 -3.077 4.860 1.00 96.12 110 ALA A O 1
ATOM 858 N N . VAL A 1 111 ? 5.396 -1.932 2.931 1.00 97.75 111 VAL A N 1
ATOM 859 C CA . VAL A 1 111 ? 4.100 -1.287 3.214 1.00 97.75 111 VAL A CA 1
ATOM 860 C C . VAL A 1 111 ? 3.003 -2.327 3.456 1.00 97.75 111 VAL A C 1
ATOM 862 O O . VAL A 1 111 ? 2.239 -2.218 4.415 1.00 97.75 111 VAL A O 1
ATOM 865 N N . LEU A 1 112 ? 2.921 -3.347 2.598 1.00 98.44 112 LEU A N 1
ATOM 866 C CA . LEU A 1 112 ? 1.890 -4.379 2.701 1.00 98.44 112 LEU A CA 1
ATOM 867 C C . LEU A 1 112 ? 2.139 -5.343 3.866 1.00 98.44 112 LEU A C 1
ATOM 869 O O . LEU A 1 112 ? 1.178 -5.820 4.456 1.00 98.44 112 LEU A O 1
ATOM 873 N N . TRP A 1 113 ? 3.386 -5.556 4.283 1.00 98.12 113 TRP A N 1
ATOM 874 C CA . TRP A 1 113 ? 3.677 -6.251 5.539 1.00 98.12 113 TRP A CA 1
ATOM 875 C C . TRP A 1 113 ? 3.137 -5.453 6.731 1.00 98.12 113 TRP A C 1
ATOM 877 O O . TRP A 1 113 ? 2.439 -6.007 7.579 1.00 98.12 113 TRP A O 1
ATOM 887 N N . CYS A 1 114 ? 3.334 -4.132 6.771 1.00 97.69 114 CYS A N 1
ATOM 888 C CA . CYS A 1 114 ? 2.715 -3.301 7.807 1.00 97.69 114 CYS A CA 1
ATOM 889 C C . CYS A 1 114 ? 1.172 -3.360 7.766 1.00 97.69 114 CYS A C 1
ATOM 891 O O . CYS A 1 114 ? 0.541 -3.331 8.823 1.00 97.69 114 CYS A O 1
ATOM 893 N N . LEU A 1 115 ? 0.556 -3.528 6.586 1.00 98.06 115 LEU A N 1
ATOM 894 C CA . LEU A 1 115 ? -0.884 -3.806 6.474 1.00 98.06 115 LEU A CA 1
ATOM 895 C C . LEU A 1 115 ? -1.247 -5.156 7.108 1.00 98.06 115 LEU A C 1
ATOM 897 O O . LEU A 1 115 ? -2.218 -5.222 7.858 1.00 98.06 115 LEU A O 1
ATOM 901 N N . ARG A 1 116 ? -0.463 -6.215 6.873 1.00 97.62 116 ARG A N 1
ATOM 902 C CA . ARG A 1 116 ? -0.671 -7.521 7.523 1.00 97.62 116 ARG A CA 1
ATOM 903 C C . ARG A 1 116 ? -0.565 -7.424 9.044 1.00 97.62 116 ARG A C 1
ATOM 905 O O . ARG A 1 116 ? -1.408 -7.976 9.748 1.00 97.62 116 ARG A O 1
ATOM 912 N N . ARG A 1 117 ? 0.376 -6.629 9.565 1.00 95.25 117 ARG A N 1
ATOM 913 C CA . ARG A 1 117 ? 0.448 -6.338 11.008 1.00 95.25 117 ARG A CA 1
ATOM 914 C C . ARG A 1 117 ? -0.803 -5.616 11.514 1.00 95.25 117 ARG A C 1
ATOM 916 O O . ARG A 1 117 ? -1.265 -5.967 12.591 1.00 95.25 117 ARG A O 1
ATOM 923 N N . LEU A 1 118 ? -1.381 -4.680 10.748 1.00 94.81 118 LEU A N 1
ATOM 924 C CA . LEU A 1 118 ? -2.656 -4.011 11.083 1.00 94.81 118 LEU A CA 1
ATOM 925 C C . LEU A 1 118 ? -3.851 -4.983 11.111 1.00 94.81 118 LEU A C 1
ATOM 927 O O . LEU A 1 118 ? -4.822 -4.790 11.844 1.00 94.81 118 LEU A O 1
ATOM 931 N N . GLN A 1 119 ? -3.777 -6.045 10.314 1.00 94.94 119 GLN A N 1
ATOM 932 C CA . GLN A 1 119 ? -4.740 -7.146 10.310 1.00 94.94 119 GLN A CA 1
ATOM 933 C C . GLN A 1 119 ? -4.447 -8.202 11.391 1.00 94.94 119 GLN A C 1
ATOM 935 O O . GLN A 1 119 ? -5.100 -9.245 11.408 1.00 94.94 119 GLN A O 1
ATOM 940 N N . CYS A 1 120 ? -3.476 -7.960 12.278 1.00 92.94 120 CYS A N 1
ATOM 941 C CA . CYS A 1 120 ? -3.010 -8.903 13.297 1.00 92.94 120 CYS A CA 1
ATOM 942 C C . CYS A 1 120 ? -2.498 -10.242 12.733 1.00 92.94 120 CYS A C 1
ATOM 944 O O . CYS A 1 120 ? -2.631 -11.279 13.386 1.00 92.94 120 CYS A O 1
ATOM 946 N N . TRP A 1 121 ? -1.925 -10.249 11.527 1.00 94.25 121 TRP A N 1
ATOM 947 C CA . TRP A 1 121 ? -1.230 -11.430 11.016 1.00 94.25 121 TRP A CA 1
ATOM 948 C C . TRP A 1 121 ? 0.085 -11.662 11.764 1.00 94.25 121 TRP A C 1
ATOM 950 O O . TRP A 1 121 ? 0.720 -10.725 12.247 1.00 94.25 121 TRP A O 1
ATOM 960 N N . ASP A 1 122 ? 0.514 -12.923 11.798 1.00 92.31 122 ASP A N 1
ATOM 961 C CA . ASP A 1 122 ? 1.838 -13.300 12.284 1.00 92.31 122 ASP A CA 1
ATOM 962 C C . ASP A 1 122 ? 2.942 -12.815 11.326 1.00 92.31 122 ASP A C 1
ATOM 964 O O . ASP A 1 122 ? 2.786 -12.833 10.095 1.00 92.31 122 ASP A O 1
ATOM 968 N N . ASP A 1 123 ? 4.084 -12.406 11.882 1.00 92.00 123 ASP A N 1
ATOM 969 C CA . ASP A 1 123 ? 5.194 -11.872 11.091 1.00 92.00 123 ASP A CA 1
ATOM 970 C C . ASP A 1 123 ? 5.810 -12.924 10.161 1.00 92.00 123 ASP A C 1
ATOM 972 O O . ASP A 1 123 ? 6.238 -12.574 9.064 1.00 92.00 123 ASP A O 1
ATOM 976 N N . ARG A 1 124 ? 5.784 -14.222 10.500 1.00 95.00 124 ARG A N 1
ATOM 977 C CA . ARG A 1 124 ? 6.278 -15.277 9.595 1.00 95.00 124 ARG A CA 1
ATOM 978 C C . ARG A 1 124 ? 5.362 -15.456 8.392 1.00 95.00 124 ARG A C 1
ATOM 980 O O . ARG A 1 124 ? 5.848 -15.656 7.280 1.00 95.00 124 ARG A O 1
ATOM 987 N N . ALA A 1 125 ? 4.047 -15.376 8.599 1.00 96.31 125 ALA A N 1
ATOM 988 C CA . ALA A 1 125 ? 3.076 -15.434 7.507 1.00 96.31 125 ALA A CA 1
ATOM 989 C C . ALA A 1 125 ? 3.233 -14.225 6.571 1.00 96.31 125 ALA A C 1
ATOM 991 O O . ALA A 1 125 ? 3.240 -14.368 5.347 1.00 96.31 125 ALA A O 1
ATOM 992 N N . SER A 1 126 ? 3.441 -13.047 7.156 1.00 96.81 126 SER A N 1
ATOM 993 C CA . SER A 1 126 ? 3.665 -11.802 6.422 1.00 96.81 126 SER A CA 1
ATOM 994 C C . SER A 1 126 ? 5.002 -11.809 5.660 1.00 96.81 126 SER A C 1
ATOM 996 O O . SER A 1 126 ? 5.047 -11.442 4.485 1.00 96.81 126 SER A O 1
ATOM 998 N N . ALA A 1 127 ? 6.072 -12.332 6.268 1.00 97.25 127 ALA A N 1
ATOM 999 C CA . ALA A 1 127 ? 7.369 -12.548 5.621 1.00 97.25 127 ALA A CA 1
ATOM 1000 C C . ALA A 1 127 ? 7.276 -13.525 4.438 1.00 97.25 127 ALA A C 1
ATOM 1002 O O . ALA A 1 127 ? 7.901 -13.316 3.396 1.00 97.25 127 ALA A O 1
ATOM 1003 N N . ALA A 1 128 ? 6.476 -14.588 4.572 1.00 98.00 128 ALA A N 1
ATOM 1004 C CA . ALA A 1 128 ? 6.248 -15.546 3.496 1.00 98.00 128 ALA A CA 1
ATOM 1005 C C . ALA A 1 128 ? 5.496 -14.911 2.312 1.00 98.00 128 ALA A C 1
ATOM 1007 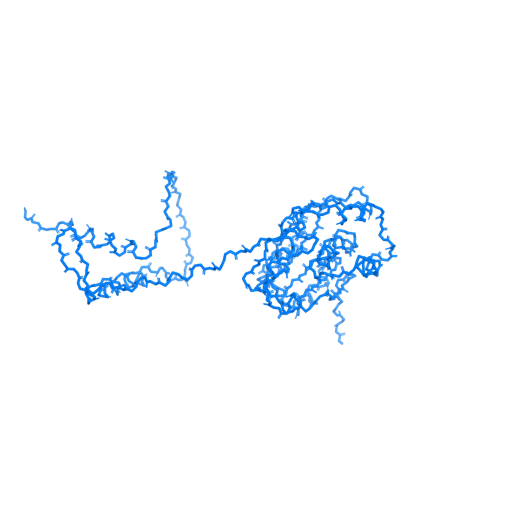O O . ALA A 1 128 ? 5.850 -15.155 1.155 1.00 98.00 128 ALA A O 1
ATOM 1008 N N . GLU A 1 129 ? 4.498 -14.058 2.576 1.00 98.19 129 GLU A N 1
ATOM 1009 C CA . GLU A 1 129 ? 3.840 -13.271 1.526 1.00 98.19 129 GLU A CA 1
ATOM 1010 C C . GLU A 1 129 ? 4.829 -12.315 0.848 1.00 98.19 129 GLU A C 1
ATOM 1012 O O . GLU A 1 129 ? 4.889 -12.269 -0.384 1.00 98.19 129 GLU A O 1
ATOM 1017 N N . PHE A 1 130 ? 5.645 -11.598 1.624 1.00 97.44 130 PHE A N 1
ATOM 1018 C CA . PHE A 1 130 ? 6.693 -10.735 1.085 1.00 97.44 130 PHE A CA 1
ATOM 1019 C C . PHE A 1 130 ? 7.605 -11.509 0.125 1.00 97.44 130 PHE A C 1
ATOM 1021 O O . PHE A 1 130 ? 7.764 -11.104 -1.031 1.00 97.44 130 PHE A O 1
ATOM 1028 N N . ALA A 1 131 ? 8.133 -12.655 0.569 1.00 97.06 131 ALA A N 1
ATOM 1029 C CA . ALA A 1 131 ? 9.057 -13.478 -0.205 1.00 97.06 131 ALA A CA 1
ATOM 1030 C C . ALA A 1 131 ? 8.437 -14.016 -1.501 1.00 97.06 131 ALA A C 1
ATOM 1032 O O . ALA A 1 131 ? 9.107 -14.095 -2.533 1.00 97.06 131 ALA A O 1
ATOM 1033 N N . ARG A 1 132 ? 7.135 -14.325 -1.485 1.00 96.81 132 ARG A N 1
ATOM 1034 C CA . ARG A 1 132 ? 6.394 -14.761 -2.677 1.00 96.81 132 ARG A CA 1
ATOM 1035 C C . ARG A 1 132 ? 6.404 -13.705 -3.786 1.00 96.81 132 ARG A C 1
ATOM 1037 O O . ARG A 1 132 ? 6.516 -14.067 -4.955 1.00 96.81 132 ARG A O 1
ATOM 1044 N N . PHE A 1 133 ? 6.274 -12.422 -3.445 1.00 95.31 133 PHE A N 1
ATOM 1045 C CA . PHE A 1 133 ? 6.242 -11.338 -4.437 1.00 95.31 133 PHE A CA 1
ATOM 1046 C C . PHE A 1 133 ? 7.633 -10.797 -4.777 1.00 95.31 133 PHE A C 1
ATOM 1048 O O . PHE A 1 133 ? 7.909 -10.487 -5.939 1.00 95.31 133 PHE A O 1
ATOM 1055 N N . SER A 1 134 ? 8.530 -10.701 -3.797 1.00 92.88 134 SER A N 1
ATOM 1056 C CA . SER A 1 134 ? 9.905 -10.255 -4.030 1.00 92.88 134 SER A CA 1
ATOM 1057 C C . SER A 1 134 ? 10.744 -11.323 -4.750 1.00 92.88 134 SER A C 1
ATOM 1059 O O . SER A 1 134 ? 11.708 -10.974 -5.431 1.00 92.88 134 SER A O 1
ATOM 1061 N N . GLY A 1 135 ? 10.396 -12.606 -4.628 1.00 92.62 135 GLY A N 1
ATOM 1062 C CA . GLY A 1 135 ? 11.197 -13.732 -5.114 1.00 92.62 135 GLY A CA 1
ATOM 1063 C C . GLY A 1 135 ? 12.435 -14.032 -4.260 1.00 92.62 135 GLY A C 1
ATOM 1064 O O . GLY A 1 135 ? 13.253 -14.849 -4.668 1.00 92.62 135 GLY A O 1
ATOM 1065 N N . VAL A 1 136 ? 12.595 -13.366 -3.111 1.00 90.44 136 VAL A N 1
ATOM 1066 C CA . VAL A 1 136 ? 13.716 -13.541 -2.171 1.00 90.44 136 VAL A CA 1
ATOM 1067 C C . VAL A 1 136 ? 13.230 -13.403 -0.730 1.00 90.44 136 VAL A C 1
ATOM 1069 O O . VAL A 1 136 ? 12.241 -12.724 -0.463 1.00 90.44 136 VAL A O 1
ATOM 1072 N N . LEU A 1 137 ? 13.931 -14.017 0.221 1.00 93.50 137 LEU A N 1
ATOM 1073 C CA . LEU A 1 137 ? 13.648 -13.787 1.639 1.00 93.50 137 LEU A CA 1
ATOM 1074 C C . LEU A 1 137 ? 13.846 -12.302 1.997 1.00 93.50 137 LEU A C 1
ATOM 1076 O O . LEU A 1 137 ? 14.665 -11.633 1.359 1.00 93.50 137 LEU A O 1
ATOM 1080 N N . PRO A 1 138 ? 13.092 -11.764 2.973 1.00 93.19 138 PRO A N 1
ATOM 1081 C CA . PRO A 1 138 ? 13.292 -10.391 3.409 1.00 93.19 138 PRO A CA 1
ATOM 1082 C C . PRO A 1 138 ? 14.707 -10.197 3.955 1.00 93.19 138 PRO A C 1
ATOM 1084 O O . PRO A 1 138 ? 15.249 -11.057 4.647 1.00 93.19 138 PRO A O 1
ATOM 1087 N N . SER A 1 139 ? 15.316 -9.061 3.621 1.00 93.50 139 SER A N 1
ATOM 1088 C CA . SER A 1 139 ? 16.603 -8.682 4.192 1.00 93.50 139 SER A CA 1
ATOM 1089 C C . SER A 1 139 ? 16.420 -8.258 5.651 1.00 93.50 139 SER A C 1
ATOM 1091 O O . SER A 1 139 ? 15.343 -7.821 6.066 1.00 93.50 139 SER A O 1
ATOM 1093 N N . ARG A 1 140 ? 17.508 -8.283 6.427 1.00 92.25 140 ARG A N 1
ATOM 1094 C CA . ARG A 1 140 ? 17.507 -7.790 7.814 1.00 92.25 140 ARG A CA 1
ATOM 1095 C C . ARG A 1 140 ? 17.093 -6.315 7.918 1.00 92.25 140 ARG A C 1
ATOM 1097 O O . ARG A 1 140 ? 16.648 -5.874 8.972 1.00 92.25 140 ARG A O 1
ATOM 1104 N N . GLU A 1 141 ? 17.290 -5.532 6.859 1.00 91.31 141 GLU A N 1
ATOM 1105 C CA . GLU A 1 141 ? 16.866 -4.130 6.809 1.00 91.31 141 GLU A CA 1
ATOM 1106 C C . GLU A 1 141 ? 15.339 -4.015 6.726 1.00 91.31 141 GLU A C 1
ATOM 1108 O O . GLU A 1 141 ? 14.750 -3.254 7.492 1.00 91.31 141 GLU A O 1
ATOM 1113 N N . VAL A 1 142 ? 14.700 -4.833 5.880 1.00 93.88 142 VAL A N 1
ATOM 1114 C CA . VAL A 1 142 ? 13.234 -4.925 5.786 1.00 93.88 142 VAL A CA 1
ATOM 1115 C C . VAL A 1 142 ? 12.633 -5.380 7.111 1.00 93.88 142 VAL A C 1
ATOM 1117 O O . VAL A 1 142 ? 11.705 -4.744 7.605 1.00 93.88 142 VAL A O 1
ATOM 1120 N N . GLU A 1 143 ? 13.181 -6.440 7.710 1.00 94.62 143 GLU A N 1
ATOM 1121 C CA . GLU A 1 143 ? 12.707 -6.961 8.998 1.00 94.62 143 GLU A CA 1
ATOM 1122 C C . GLU A 1 143 ? 12.794 -5.891 10.090 1.00 94.62 143 GLU A C 1
ATOM 1124 O O . GLU A 1 143 ? 11.786 -5.562 10.711 1.00 94.62 143 GLU A O 1
ATOM 1129 N N . LYS A 1 144 ? 13.961 -5.252 10.252 1.00 93.56 144 LYS A N 1
ATOM 1130 C CA . LYS A 1 144 ? 14.145 -4.169 11.230 1.00 93.56 144 LYS A CA 1
ATOM 1131 C C . LYS A 1 144 ? 13.200 -2.996 11.000 1.00 93.56 144 LYS A C 1
ATOM 1133 O O . LYS A 1 144 ? 12.713 -2.413 11.968 1.00 93.56 144 LYS A O 1
ATOM 1138 N N . PHE A 1 145 ? 12.963 -2.617 9.747 1.00 94.31 145 PHE A N 1
ATOM 1139 C CA . PHE A 1 145 ? 12.015 -1.554 9.428 1.00 94.31 145 PHE A CA 1
ATOM 1140 C C . PHE A 1 145 ? 10.608 -1.919 9.910 1.00 94.31 145 PHE A C 1
ATOM 1142 O O . PHE A 1 145 ? 9.980 -1.145 10.629 1.00 94.31 145 PHE A O 1
ATOM 1149 N N . VAL A 1 146 ? 10.136 -3.120 9.567 1.00 94.06 146 VAL A N 1
ATOM 1150 C CA . VAL A 1 146 ? 8.804 -3.584 9.960 1.00 94.06 146 VAL A CA 1
ATOM 1151 C C . VAL A 1 146 ? 8.698 -3.720 11.477 1.00 94.06 146 VAL A C 1
ATOM 1153 O O . VAL A 1 146 ? 7.717 -3.245 12.041 1.00 94.06 146 VAL A O 1
ATOM 1156 N N . GLU A 1 147 ? 9.695 -4.304 12.145 1.00 90.88 147 GLU A N 1
ATOM 1157 C CA . GLU A 1 147 ? 9.744 -4.472 13.605 1.00 90.88 147 GLU A CA 1
ATOM 1158 C C . GLU A 1 147 ? 9.715 -3.129 14.347 1.00 90.88 147 GLU A C 1
ATOM 1160 O O . GLU A 1 147 ? 9.007 -2.991 15.345 1.00 90.88 147 GLU A O 1
ATOM 1165 N N . SER A 1 148 ? 10.450 -2.133 13.842 1.00 89.44 148 SER A N 1
ATOM 1166 C CA . SER A 1 148 ? 10.546 -0.795 14.443 1.00 89.44 148 SER A CA 1
ATOM 1167 C C . SER A 1 148 ? 9.385 0.142 14.096 1.00 89.44 148 SER A C 1
ATOM 1169 O O . SER A 1 148 ? 9.324 1.254 14.626 1.00 89.44 148 SER A O 1
ATOM 1171 N N . TYR A 1 149 ? 8.447 -0.283 13.242 1.00 89.81 149 TYR A N 1
ATOM 1172 C CA . TYR A 1 149 ? 7.268 0.510 12.907 1.00 89.81 149 TYR A CA 1
ATOM 1173 C C . TYR A 1 149 ? 6.440 0.827 14.164 1.00 89.81 149 TYR A C 1
ATOM 1175 O O . TYR A 1 149 ? 5.921 -0.071 14.827 1.00 89.81 149 TYR A O 1
ATOM 1183 N N . GLY A 1 150 ? 6.280 2.120 14.461 1.00 83.38 150 GLY A N 1
ATOM 1184 C CA . GLY A 1 150 ? 5.538 2.611 15.629 1.00 83.38 150 GLY A CA 1
ATOM 1185 C C . GLY A 1 150 ? 4.638 3.817 15.353 1.00 83.38 150 GLY A C 1
ATOM 1186 O O . GLY A 1 150 ? 4.132 4.425 16.297 1.00 83.38 150 GLY A O 1
ATOM 1187 N N . GLU A 1 151 ? 4.445 4.179 14.083 1.00 91.56 151 GLU A N 1
ATOM 1188 C CA . GLU A 1 151 ? 3.638 5.339 13.699 1.00 91.56 151 GLU A CA 1
ATOM 1189 C C . GLU A 1 151 ? 2.138 5.065 13.816 1.00 91.56 151 GLU A C 1
ATOM 1191 O O . GLU A 1 151 ? 1.652 3.944 13.632 1.00 91.56 151 GLU A O 1
ATOM 1196 N N . GLU A 1 152 ? 1.398 6.123 14.138 1.00 93.00 152 GLU A N 1
ATOM 1197 C CA . GLU A 1 152 ? -0.032 6.048 14.405 1.00 93.00 152 GLU A CA 1
ATOM 1198 C C . GLU A 1 152 ? -0.847 6.068 13.106 1.00 93.00 152 GLU A C 1
ATOM 12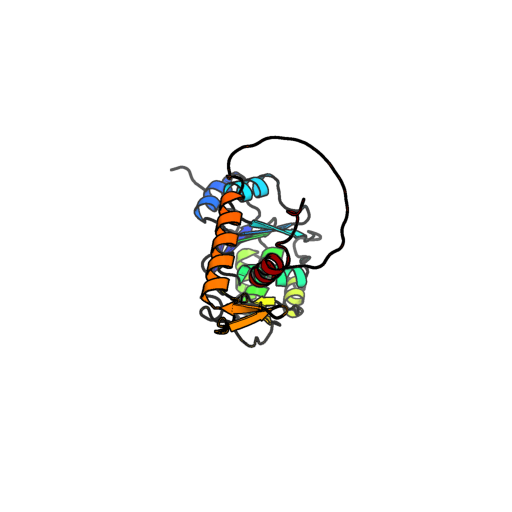00 O O . GLU A 1 152 ? -0.779 7.015 12.321 1.00 93.00 152 GLU A O 1
ATOM 1205 N N . VAL A 1 153 ? -1.642 5.021 12.886 1.00 94.94 153 VAL A N 1
ATOM 1206 C CA . VAL A 1 153 ? -2.515 4.888 11.714 1.00 94.94 153 VAL A CA 1
ATOM 1207 C C . VAL A 1 153 ? -3.865 5.531 12.009 1.00 94.94 153 VAL A C 1
ATOM 1209 O O . VAL A 1 153 ? -4.488 5.252 13.036 1.00 94.94 153 VAL A O 1
ATOM 1212 N N . THR A 1 154 ? -4.344 6.376 11.095 1.00 94.38 154 THR A N 1
ATOM 1213 C CA . THR A 1 154 ? -5.681 6.964 11.206 1.00 94.38 154 THR A CA 1
ATOM 1214 C C . THR A 1 154 ? -6.711 6.008 10.617 1.00 94.38 154 THR A C 1
ATOM 1216 O O . THR A 1 154 ? -6.705 5.728 9.422 1.00 94.38 154 THR A O 1
ATOM 1219 N N . ILE A 1 155 ? -7.609 5.511 11.460 1.00 93.88 155 ILE A N 1
ATOM 1220 C CA . ILE A 1 155 ? -8.683 4.597 11.086 1.00 93.88 155 ILE A CA 1
ATOM 1221 C C . ILE A 1 155 ? -9.916 5.415 10.669 1.00 93.88 155 ILE A C 1
ATOM 1223 O O . ILE A 1 155 ? -10.457 6.155 11.503 1.00 93.88 155 ILE A O 1
ATOM 1227 N N . PRO A 1 156 ? -10.377 5.289 9.414 1.00 93.00 156 PRO A N 1
ATOM 1228 C CA . PRO A 1 156 ? -11.521 6.032 8.892 1.00 93.00 156 PRO A CA 1
ATOM 1229 C C . PRO A 1 156 ? -12.839 5.525 9.484 1.00 93.00 156 PRO A C 1
ATOM 1231 O O . PRO A 1 156 ? -12.893 4.500 10.162 1.00 93.00 156 PRO A O 1
ATOM 1234 N N . ALA A 1 157 ? -13.929 6.258 9.243 1.00 88.94 157 ALA A N 1
ATOM 1235 C CA . ALA A 1 157 ? -15.254 5.873 9.731 1.00 88.94 157 ALA A CA 1
ATOM 1236 C C . ALA A 1 157 ? -15.796 4.601 9.064 1.00 88.94 157 ALA A C 1
ATOM 1238 O O . ALA A 1 157 ? -16.45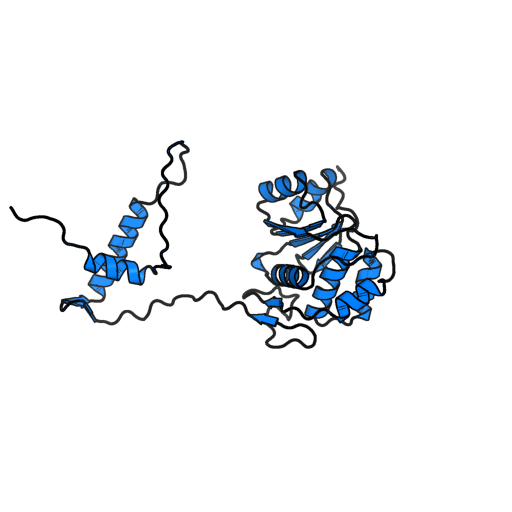4 3.802 9.728 1.00 88.94 157 ALA A O 1
ATOM 1239 N N . ASN A 1 158 ? -15.501 4.416 7.777 1.00 92.12 158 ASN A N 1
ATOM 1240 C CA . ASN A 1 158 ? -15.974 3.301 6.969 1.00 92.12 158 ASN A CA 1
ATOM 1241 C C . ASN A 1 158 ? -14.797 2.380 6.627 1.00 92.12 158 ASN A C 1
ATOM 1243 O O . ASN A 1 158 ? -14.039 2.647 5.694 1.00 92.12 158 ASN A O 1
ATOM 1247 N N . VAL A 1 159 ? -14.633 1.308 7.402 1.00 94.56 159 VAL A N 1
ATOM 1248 C CA . VAL A 1 159 ? -13.564 0.325 7.190 1.00 94.56 159 VAL A CA 1
ATOM 1249 C C . VAL A 1 159 ? -14.075 -0.882 6.386 1.00 94.56 159 VAL A C 1
ATOM 1251 O O . VAL A 1 159 ? -15.249 -1.256 6.479 1.00 94.56 159 VAL A O 1
ATOM 1254 N N . PRO A 1 160 ? -13.240 -1.496 5.534 1.00 96.75 160 PRO A N 1
ATOM 1255 C CA . PRO A 1 160 ? -13.639 -2.645 4.730 1.00 96.75 160 PRO A CA 1
ATOM 1256 C C . PRO A 1 160 ? -13.803 -3.910 5.582 1.00 96.75 160 PRO A C 1
ATOM 1258 O O . PRO A 1 160 ? -13.161 -4.068 6.610 1.00 96.75 160 PRO A O 1
ATOM 1261 N N . ARG A 1 161 ? -14.624 -4.868 5.123 1.00 96.12 161 ARG A N 1
ATOM 1262 C CA . ARG A 1 161 ? -14.934 -6.099 5.884 1.00 96.12 161 ARG A CA 1
ATOM 1263 C C . ARG A 1 161 ? -13.721 -6.970 6.205 1.00 96.12 161 ARG A C 1
ATOM 1265 O O . ARG A 1 161 ? -13.719 -7.651 7.224 1.00 96.12 161 ARG A O 1
ATOM 1272 N N . TRP A 1 162 ? -12.716 -6.975 5.332 1.00 96.00 162 TRP A N 1
ATOM 1273 C CA . TRP A 1 162 ? -11.477 -7.713 5.571 1.00 96.00 162 TRP A CA 1
ATOM 1274 C C . TRP A 1 162 ? -10.649 -7.106 6.714 1.00 96.00 162 TRP A C 1
ATOM 1276 O O . TRP A 1 162 ? -9.783 -7.782 7.262 1.00 96.00 162 TRP A O 1
ATOM 1286 N N . LEU A 1 163 ? -10.923 -5.858 7.110 1.00 94.62 163 LEU A N 1
ATOM 1287 C CA . LEU A 1 163 ? -10.328 -5.217 8.274 1.00 94.62 163 LEU A CA 1
ATOM 1288 C C . LEU A 1 163 ? -11.313 -5.299 9.443 1.00 94.62 163 LEU A C 1
ATOM 1290 O O . LEU A 1 163 ? -12.319 -4.593 9.477 1.00 94.62 163 LEU A O 1
ATOM 1294 N N . TRP A 1 164 ? -11.037 -6.203 10.384 1.00 93.00 164 TRP A N 1
ATOM 1295 C CA . TRP A 1 164 ? -11.807 -6.369 11.627 1.00 93.00 164 TRP A CA 1
ATOM 1296 C C . TRP A 1 164 ? -13.322 -6.575 11.422 1.00 93.00 164 TRP A C 1
ATOM 1298 O O . TRP A 1 164 ? -14.135 -6.127 12.223 1.00 93.00 164 TRP A O 1
ATOM 1308 N N . GLY A 1 165 ? -13.725 -7.231 10.329 1.00 90.31 165 GLY A N 1
ATOM 1309 C CA . GLY A 1 165 ? -15.137 -7.491 10.029 1.00 90.31 165 GLY A CA 1
ATOM 1310 C C . GLY A 1 165 ? -15.911 -6.286 9.480 1.00 90.31 165 GLY A C 1
ATOM 1311 O O . GLY A 1 165 ? -17.088 -6.428 9.149 1.00 90.31 165 GLY A O 1
ATOM 1312 N N . GLY A 1 166 ? -15.263 -5.131 9.302 1.00 89.69 166 GLY A N 1
ATOM 1313 C CA . GLY A 1 166 ? -15.918 -3.873 8.932 1.00 89.69 166 GLY A CA 1
ATOM 1314 C C . GLY A 1 166 ? -16.195 -2.949 10.122 1.00 89.69 166 GLY A C 1
ATOM 1315 O O . GLY A 1 166 ? -16.787 -1.889 9.927 1.00 89.69 166 GLY A O 1
ATOM 1316 N N . ASP A 1 167 ? -15.741 -3.321 11.321 1.00 85.31 167 ASP A N 1
ATOM 1317 C CA . ASP A 1 167 ? -15.846 -2.515 12.536 1.00 85.31 167 ASP A CA 1
ATOM 1318 C C . ASP A 1 167 ? -14.515 -1.847 12.889 1.00 85.31 167 ASP A C 1
ATOM 1320 O O . ASP A 1 167 ? -13.439 -2.313 12.523 1.00 85.31 167 ASP A O 1
ATOM 1324 N N . ARG A 1 168 ? -14.560 -0.743 13.642 1.00 86.31 168 ARG A N 1
ATOM 1325 C CA . ARG A 1 168 ? -13.345 -0.058 14.107 1.00 86.31 168 ARG A CA 1
ATOM 1326 C C . ARG A 1 168 ? -12.839 -0.698 15.397 1.00 86.31 168 ARG A C 1
ATOM 1328 O O . ARG A 1 168 ? -13.515 -0.632 16.422 1.00 86.31 168 ARG A O 1
ATOM 1335 N N . ALA A 1 169 ? -11.634 -1.264 15.365 1.00 82.12 169 ALA A N 1
ATOM 1336 C CA . ALA A 1 169 ? -10.976 -1.759 16.569 1.00 82.12 169 ALA A CA 1
ATOM 1337 C C . ALA A 1 169 ? -10.692 -0.602 17.534 1.00 82.12 169 ALA A C 1
ATOM 1339 O O . ALA A 1 169 ? -10.174 0.426 17.122 1.00 82.12 169 ALA A O 1
ATOM 1340 N N . HIS A 1 170 ? -11.002 -0.774 18.817 1.00 74.88 170 HIS A N 1
ATOM 1341 C CA . HIS A 1 170 ? -10.727 0.226 19.857 1.00 74.88 170 HIS A CA 1
ATOM 1342 C C . HIS A 1 170 ? -9.276 0.168 20.368 1.00 74.88 170 HIS A C 1
ATOM 1344 O O . HIS A 1 170 ? -8.817 1.079 21.052 1.00 74.88 170 HIS A O 1
ATOM 1350 N N . TRP A 1 171 ? -8.563 -0.919 20.064 1.00 84.31 171 TRP A N 1
ATOM 1351 C CA . TRP A 1 171 ? -7.179 -1.163 20.452 1.00 84.31 171 TRP A CA 1
ATOM 1352 C C . TRP A 1 171 ? -6.510 -2.108 19.451 1.00 84.31 171 TRP A C 1
ATOM 1354 O O . TRP A 1 171 ? -7.183 -2.930 18.829 1.00 84.31 171 TRP A O 1
ATOM 1364 N N . HIS A 1 172 ? -5.187 -2.010 19.315 1.00 87.69 172 HIS A N 1
ATOM 1365 C CA . HIS A 1 172 ? -4.401 -2.882 18.451 1.00 87.69 172 HIS A CA 1
ATOM 1366 C C . HIS A 1 172 ? -3.059 -3.251 19.120 1.00 87.69 172 HIS A C 1
ATOM 1368 O O . HIS A 1 172 ? -2.407 -2.373 19.688 1.00 87.69 172 HIS A O 1
ATOM 1374 N N . PRO A 1 173 ? -2.614 -4.523 19.049 1.00 85.06 173 PRO A N 1
ATOM 1375 C CA . PRO A 1 173 ? -1.471 -5.022 19.824 1.00 85.06 173 PRO A CA 1
ATOM 1376 C C . PRO A 1 173 ? -0.112 -4.449 19.423 1.00 85.06 173 PRO A C 1
ATOM 1378 O O . PRO A 1 173 ? 0.760 -4.296 20.275 1.00 85.06 173 PRO A O 1
ATOM 1381 N N . CYS A 1 174 ? 0.087 -4.145 18.139 1.00 80.88 174 CYS A N 1
ATOM 1382 C CA . CYS A 1 174 ? 1.411 -3.798 17.603 1.00 80.88 174 CYS A CA 1
ATOM 1383 C C . CYS A 1 174 ? 1.472 -2.461 16.858 1.00 80.88 174 CYS A C 1
ATOM 1385 O O . CYS A 1 174 ? 2.542 -2.046 16.434 1.00 80.88 174 CYS A O 1
ATOM 1387 N N . ILE A 1 175 ? 0.335 -1.800 16.659 1.00 88.00 175 ILE A N 1
ATOM 1388 C CA . ILE A 1 175 ? 0.217 -0.593 15.833 1.00 88.00 175 ILE A CA 1
ATOM 1389 C C . ILE A 1 175 ? -0.626 0.388 16.617 1.00 88.00 175 ILE A C 1
ATOM 1391 O O . ILE A 1 175 ? -1.688 0.035 17.123 1.00 88.00 175 ILE A O 1
ATOM 1395 N N . ARG A 1 176 ? -0.150 1.623 16.720 1.00 90.06 176 ARG A N 1
ATOM 1396 C CA . ARG A 1 176 ? -0.929 2.700 17.316 1.00 90.06 176 ARG A CA 1
ATOM 1397 C C . ARG A 1 176 ? -2.023 3.103 16.339 1.00 90.06 176 ARG A C 1
ATOM 1399 O O . ARG A 1 176 ? -1.745 3.319 15.163 1.00 90.06 176 ARG A O 1
ATOM 1406 N N . ILE A 1 177 ? -3.253 3.214 16.821 1.00 90.62 177 ILE A N 1
ATOM 1407 C CA . ILE A 1 177 ? -4.397 3.608 15.999 1.00 90.62 177 ILE A CA 1
ATOM 1408 C C . ILE A 1 177 ? -5.065 4.849 16.580 1.00 90.62 177 ILE A C 1
ATOM 1410 O O . ILE A 1 177 ? -5.202 4.991 17.794 1.00 90.62 177 ILE A O 1
ATOM 1414 N N . ARG A 1 178 ? -5.500 5.743 15.695 1.00 91.25 178 ARG A N 1
ATOM 1415 C CA . ARG A 1 178 ? -6.335 6.903 16.015 1.00 91.25 178 ARG A CA 1
ATOM 1416 C C . ARG A 1 178 ? -7.579 6.850 15.153 1.00 91.25 178 ARG A C 1
ATOM 1418 O O . ARG A 1 178 ? -7.477 6.674 13.947 1.00 91.25 178 ARG A O 1
ATOM 1425 N N . HIS A 1 179 ? -8.751 7.063 15.731 1.00 86.88 179 HIS A N 1
ATOM 1426 C CA . HIS A 1 179 ? -9.968 7.159 14.934 1.00 86.88 179 HIS A CA 1
ATOM 1427 C C . HIS A 1 179 ? -10.109 8.548 14.328 1.00 86.88 179 HIS A C 1
ATOM 1429 O O . HIS A 1 179 ? -10.006 9.555 15.032 1.00 86.88 179 HIS A O 1
ATOM 1435 N N . GLN A 1 180 ? -10.403 8.602 13.031 1.00 78.88 180 GLN A N 1
ATOM 1436 C CA . GLN A 1 180 ? -10.983 9.803 12.460 1.00 78.88 180 GLN A CA 1
ATOM 1437 C C . GLN A 1 180 ? -12.347 10.018 13.137 1.00 78.88 180 GLN A C 1
ATOM 1439 O O . GLN A 1 180 ? -13.134 9.061 13.222 1.00 78.88 180 GLN A O 1
ATOM 1444 N N . PRO A 1 181 ? -12.635 11.228 13.654 1.00 65.69 181 PRO A N 1
ATOM 1445 C CA . PRO A 1 181 ? -13.951 11.503 14.202 1.00 65.69 181 PRO A CA 1
ATOM 1446 C C . PRO A 1 181 ? -14.998 11.205 13.121 1.00 65.69 181 PRO A C 1
ATOM 1448 O O . PRO A 1 181 ? -14.728 11.428 11.933 1.00 65.69 181 PRO A O 1
ATOM 1451 N N . PRO A 1 182 ? -16.179 10.675 13.490 1.00 56.44 182 PRO A N 1
ATOM 1452 C CA . PRO A 1 182 ? -17.310 10.683 12.574 1.00 56.44 182 PRO A CA 1
ATOM 1453 C C . PRO A 1 182 ? -17.455 12.093 11.995 1.00 56.44 182 PRO A C 1
ATOM 1455 O O . PRO A 1 182 ? -17.196 13.067 12.705 1.00 56.44 182 PRO A O 1
ATOM 1458 N N . LEU A 1 183 ? -17.859 12.215 10.727 1.00 51.66 183 LEU A N 1
ATOM 1459 C CA . LEU A 1 183 ? -18.351 13.505 10.252 1.00 51.66 183 LEU A CA 1
ATOM 1460 C C . LEU A 1 183 ? -19.407 13.951 11.263 1.00 51.66 183 LEU A C 1
ATOM 1462 O O . LEU A 1 183 ? -20.356 13.203 11.502 1.00 51.66 183 LEU A O 1
ATOM 1466 N N . GLU A 1 184 ? -19.206 15.106 11.898 1.00 45.09 184 GLU A N 1
ATOM 1467 C CA . GLU A 1 184 ? -20.238 15.707 12.729 1.00 45.09 184 GLU A CA 1
ATOM 1468 C C . GLU A 1 184 ? -21.434 15.941 11.810 1.00 45.09 184 GLU A C 1
ATOM 1470 O O . GLU A 1 184 ? -21.478 16.892 11.026 1.00 45.09 184 GLU A O 1
ATOM 1475 N N . VAL A 1 185 ? -22.398 15.022 11.850 1.00 42.25 185 VAL A N 1
ATOM 1476 C CA . VAL A 1 185 ? -23.731 15.310 11.361 1.00 42.25 185 VAL A CA 1
ATOM 1477 C C . VAL A 1 185 ? -24.215 16.359 12.336 1.00 42.25 185 VAL A C 1
ATOM 1479 O O . VAL A 1 185 ? -24.552 16.044 13.473 1.00 42.25 185 VAL A O 1
ATOM 1482 N N . PHE A 1 186 ? -24.133 17.622 11.925 1.00 38.16 186 PHE A N 1
ATOM 1483 C CA . PHE A 1 186 ? -24.735 18.714 12.663 1.00 38.16 186 PHE A CA 1
ATOM 1484 C C . PHE A 1 186 ? -26.239 18.450 12.611 1.00 38.16 186 PHE A C 1
ATOM 1486 O O . PHE A 1 186 ? -26.923 18.881 11.679 1.00 38.16 186 PHE A O 1
ATOM 1493 N N . GLU A 1 187 ? -26.741 17.644 13.548 1.00 41.91 187 GLU A N 1
ATOM 1494 C CA . GLU A 1 187 ? -28.157 17.613 13.849 1.00 41.91 187 GLU A CA 1
ATOM 1495 C C . GLU A 1 187 ? -28.484 19.060 14.203 1.00 41.91 187 GLU A C 1
ATOM 1497 O O . GLU A 1 187 ? -27.907 19.598 15.150 1.00 41.91 187 GLU A O 1
ATOM 1502 N N . PRO A 1 188 ? -29.277 19.767 13.379 1.00 49.88 188 PRO A N 1
ATOM 1503 C CA . PRO A 1 188 ? -29.629 21.125 13.728 1.00 49.88 188 PRO A CA 1
ATOM 1504 C C . PRO A 1 188 ? -30.305 21.050 15.093 1.00 49.88 188 PRO A C 1
ATOM 1506 O O . PRO A 1 188 ? -31.270 20.294 15.227 1.00 49.88 188 PRO A O 1
ATOM 1509 N N . ASP A 1 189 ? -29.786 21.802 16.074 1.00 48.34 189 ASP A N 1
ATOM 1510 C CA . ASP A 1 189 ? -30.399 21.914 17.399 1.00 48.34 189 ASP A CA 1
ATOM 1511 C C . ASP A 1 189 ? -31.920 22.006 17.228 1.00 48.34 189 ASP A C 1
ATOM 1513 O O . ASP A 1 189 ? -32.380 22.753 16.345 1.00 48.34 189 ASP A O 1
ATOM 1517 N N . PRO A 1 190 ? -32.718 21.248 18.007 1.00 49.88 190 PRO A N 1
ATOM 1518 C CA . PRO A 1 190 ? -34.163 21.332 17.910 1.00 49.88 190 PRO A CA 1
ATOM 1519 C C . PRO A 1 190 ? -34.550 22.801 18.045 1.00 49.88 190 PRO A C 1
ATOM 1521 O O . PRO A 1 190 ? -34.289 23.426 19.072 1.00 49.88 190 PRO A O 1
ATOM 1524 N N . LEU A 1 191 ? -35.105 23.364 16.963 1.00 54.00 191 LEU A N 1
ATOM 1525 C CA . LEU A 1 191 ? -35.412 24.787 16.896 1.00 54.00 191 LEU A CA 1
ATOM 1526 C C . LEU A 1 191 ? -36.272 25.139 18.113 1.00 54.00 191 LEU A C 1
ATOM 1528 O O . LEU A 1 191 ? -37.372 24.586 18.233 1.00 54.00 191 LEU A O 1
ATOM 1532 N N . PRO A 1 192 ? -35.809 26.025 19.012 1.00 53.62 192 PRO A N 1
ATOM 1533 C CA . PRO A 1 192 ? -36.638 26.454 20.124 1.00 53.62 192 PRO A CA 1
ATOM 1534 C C . PRO A 1 192 ? -37.919 27.076 19.564 1.00 53.62 192 PRO A C 1
ATOM 1536 O O . PRO A 1 192 ? -37.916 27.725 18.514 1.00 53.62 192 PRO A O 1
ATOM 1539 N N . SER A 1 193 ? -39.040 26.826 20.241 1.00 57.19 193 SER A N 1
ATOM 1540 C CA . SER A 1 193 ? -40.372 27.260 19.801 1.00 57.19 193 SER A CA 1
ATOM 1541 C C . SER A 1 193 ? -40.434 28.769 19.534 1.00 57.19 193 SER A C 1
ATOM 1543 O O . SER A 1 193 ? -41.186 29.204 18.656 1.00 57.19 193 SER A O 1
ATOM 1545 N N . GLN A 1 194 ? -39.609 29.538 20.253 1.00 57.72 194 GLN A N 1
ATOM 1546 C CA . GLN A 1 194 ? -39.391 30.970 20.102 1.00 57.72 194 GLN A CA 1
ATOM 1547 C C . GLN A 1 194 ? -37.921 31.322 20.405 1.00 57.72 194 GLN A C 1
ATOM 1549 O O . GLN A 1 194 ? -37.339 30.782 21.347 1.00 57.72 194 GLN A O 1
ATOM 1554 N N . GLN A 1 195 ? -37.321 32.234 19.634 1.00 59.31 195 GLN A N 1
ATOM 1555 C CA . GLN A 1 195 ? -36.031 32.862 19.957 1.00 59.31 195 GLN A CA 1
ATOM 1556 C C . GLN A 1 195 ? -36.189 34.371 20.015 1.00 59.31 195 GLN A C 1
ATOM 1558 O O . GLN A 1 195 ? -36.719 34.969 19.084 1.00 59.31 195 GLN A O 1
ATOM 1563 N N . THR A 1 196 ? -35.671 34.994 21.069 1.00 54.22 196 THR A N 1
ATOM 1564 C CA . THR A 1 196 ? -35.612 36.453 21.150 1.00 54.22 196 THR A CA 1
ATOM 1565 C C . THR A 1 196 ? -34.257 36.929 20.638 1.00 54.22 196 THR A C 1
ATOM 1567 O O . THR A 1 196 ? -33.227 36.654 21.251 1.00 54.22 196 THR A O 1
ATOM 1570 N N . LEU A 1 197 ? -34.240 37.651 19.518 1.00 53.19 197 LEU A N 1
ATOM 1571 C CA . LEU A 1 197 ? -33.036 38.255 18.943 1.00 53.19 197 LEU A CA 1
ATOM 1572 C C . LEU A 1 197 ? -33.206 39.775 18.951 1.00 53.19 197 LEU A C 1
ATOM 1574 O O . LEU A 1 197 ? -34.163 40.294 18.389 1.00 53.19 197 LEU A O 1
ATOM 1578 N N . ARG A 1 198 ? -32.290 40.492 19.623 1.00 48.94 198 ARG A N 1
ATOM 1579 C CA . ARG A 1 198 ? -32.324 41.967 19.776 1.00 48.94 198 ARG A CA 1
ATOM 1580 C C . ARG A 1 198 ? -33.683 42.527 20.243 1.00 48.94 198 ARG A C 1
ATOM 1582 O O . ARG A 1 198 ? -34.071 43.618 19.849 1.00 48.94 198 ARG A O 1
ATOM 1589 N N . GLY A 1 199 ? -34.384 41.791 21.106 1.00 56.41 199 GLY A N 1
ATOM 1590 C CA . GLY A 1 199 ? -35.668 42.211 21.682 1.00 56.41 199 GLY A CA 1
ATOM 1591 C C . GLY A 1 199 ? -36.909 41.822 20.872 1.00 56.41 199 GLY A C 1
ATOM 1592 O O . GLY A 1 199 ? -38.018 42.031 21.352 1.00 56.41 199 GLY A O 1
ATOM 1593 N N . GLU A 1 200 ? -36.751 41.204 19.701 1.00 53.12 200 GLU A N 1
ATOM 1594 C CA . GLU A 1 200 ? -37.862 40.695 18.891 1.00 53.12 200 GLU A CA 1
ATOM 1595 C C . GLU A 1 200 ? -37.979 39.174 19.019 1.00 53.12 200 GLU A C 1
ATOM 1597 O O . GLU A 1 200 ? -36.974 38.461 18.981 1.00 53.12 200 GLU A O 1
ATOM 1602 N N . VAL A 1 201 ? -39.207 38.675 19.178 1.00 64.44 201 VAL A N 1
ATOM 1603 C CA . VAL A 1 201 ? -39.498 37.242 19.305 1.00 64.44 201 VAL A CA 1
ATOM 1604 C C . VAL A 1 201 ? -39.747 36.650 17.920 1.00 64.44 201 VAL A C 1
ATOM 1606 O O . VAL A 1 201 ? -40.727 36.985 17.260 1.00 64.44 201 VAL A O 1
ATOM 1609 N N . TYR A 1 202 ? -38.882 35.733 17.502 1.00 60.12 202 TYR A N 1
ATOM 1610 C CA . TYR A 1 202 ? -38.987 34.987 16.254 1.00 60.12 202 TYR A CA 1
ATOM 1611 C C . TYR A 1 202 ? -39.564 33.601 16.527 1.00 60.12 202 TYR A C 1
ATOM 1613 O O . TYR A 1 202 ? -39.032 32.831 17.331 1.00 60.12 202 TYR A O 1
ATOM 1621 N N . THR A 1 203 ? -40.657 33.270 15.850 1.00 70.00 203 THR A N 1
ATOM 1622 C CA . THR A 1 203 ? -41.303 31.959 15.942 1.00 70.00 203 THR A CA 1
ATOM 1623 C C . THR A 1 203 ? -40.647 30.948 15.003 1.00 70.00 203 THR A C 1
ATOM 1625 O O . THR A 1 203 ? -39.963 31.296 14.035 1.00 70.00 203 THR A O 1
ATOM 1628 N N . ARG A 1 204 ? -40.923 29.658 15.225 1.00 61.81 204 ARG A N 1
ATOM 1629 C CA . ARG A 1 204 ? -40.533 28.573 14.305 1.00 61.81 204 ARG A CA 1
ATOM 1630 C C . ARG A 1 204 ? -40.925 28.851 12.844 1.00 61.81 204 ARG A C 1
ATOM 1632 O O . ARG A 1 204 ? -40.174 28.509 11.932 1.00 61.81 204 ARG A O 1
ATOM 1639 N N . THR A 1 205 ? -42.076 29.482 12.613 1.00 68.81 205 THR A N 1
ATOM 1640 C CA . THR A 1 205 ? -42.562 29.833 11.269 1.00 68.81 205 THR A CA 1
ATOM 1641 C C . THR A 1 205 ? -41.698 30.918 10.622 1.00 68.81 205 THR A C 1
ATOM 1643 O O . THR A 1 205 ? -41.407 30.843 9.426 1.00 68.81 205 THR A O 1
ATOM 1646 N N . ASP A 1 206 ? -41.225 31.887 11.409 1.00 67.31 206 ASP A N 1
ATOM 1647 C CA . ASP A 1 206 ? -40.326 32.952 10.950 1.00 67.31 206 ASP A CA 1
ATOM 1648 C C . ASP A 1 206 ? -38.975 32.386 10.523 1.00 67.31 206 ASP A C 1
ATOM 1650 O O . ASP A 1 206 ? -38.491 32.689 9.431 1.00 67.31 206 ASP A O 1
ATOM 1654 N N . TYR A 1 207 ? -38.419 31.481 11.329 1.00 61.19 207 TYR A N 1
ATOM 1655 C CA . TYR A 1 207 ? -37.162 30.806 11.019 1.00 61.19 207 TYR A CA 1
ATOM 1656 C C . TYR A 1 207 ? -37.248 29.983 9.725 1.00 61.19 207 TYR A C 1
ATOM 1658 O O . TYR A 1 207 ? -36.385 30.094 8.850 1.00 61.19 207 TYR A O 1
ATOM 1666 N N . LEU A 1 208 ? -38.302 29.171 9.569 1.00 65.19 208 LEU A N 1
ATOM 1667 C CA . LEU A 1 208 ? -38.491 28.350 8.368 1.00 65.19 208 LEU A CA 1
ATOM 1668 C C . LEU A 1 208 ? -38.658 29.206 7.110 1.00 65.19 208 LEU A C 1
ATOM 1670 O O . LEU A 1 208 ? -38.112 28.861 6.062 1.00 65.19 208 LEU A O 1
ATOM 1674 N N . ARG A 1 209 ? -39.361 30.337 7.216 1.00 71.25 209 ARG A N 1
ATOM 1675 C CA . ARG A 1 209 ? -39.504 31.310 6.129 1.00 71.25 209 ARG A CA 1
ATOM 1676 C C . ARG A 1 209 ? -38.156 31.912 5.732 1.00 71.25 209 ARG A C 1
ATOM 1678 O O . ARG A 1 209 ? -37.806 31.861 4.558 1.00 71.25 209 ARG A O 1
ATOM 1685 N N . VAL A 1 210 ? -37.367 32.389 6.692 1.00 64.56 210 VAL A N 1
ATOM 1686 C CA . VAL A 1 210 ? -36.051 33.002 6.426 1.00 64.56 210 VAL A CA 1
ATOM 1687 C C . VAL A 1 210 ? -35.076 31.984 5.841 1.00 64.56 210 VAL A C 1
ATOM 1689 O O . VAL A 1 210 ? -34.390 32.278 4.863 1.00 64.56 210 VAL A O 1
ATOM 1692 N N . ARG A 1 211 ? -35.049 30.758 6.378 1.00 57.50 211 ARG A N 1
ATOM 1693 C CA . ARG A 1 211 ? -34.242 29.662 5.829 1.00 57.50 211 ARG A CA 1
ATOM 1694 C C . ARG A 1 211 ? -34.666 29.325 4.400 1.00 57.50 211 ARG A C 1
ATOM 1696 O O . ARG A 1 211 ? -33.802 29.137 3.549 1.00 57.50 211 ARG A O 1
ATOM 1703 N N . ARG A 1 212 ? -35.972 29.275 4.113 1.00 69.81 212 ARG A N 1
ATOM 1704 C CA . ARG A 1 212 ? -36.490 29.051 2.754 1.00 69.81 212 ARG A CA 1
ATOM 1705 C C . ARG A 1 212 ? -36.057 30.166 1.805 1.00 69.81 212 ARG A C 1
ATOM 1707 O O . ARG A 1 212 ? -35.589 29.872 0.710 1.00 69.81 212 ARG A O 1
ATOM 1714 N N . ASP A 1 213 ? -36.170 31.419 2.227 1.00 66.94 213 ASP A N 1
ATOM 1715 C CA . ASP A 1 213 ? -35.779 32.578 1.423 1.00 66.94 213 ASP A CA 1
ATOM 1716 C C . ASP A 1 213 ? -34.267 32.596 1.156 1.00 66.94 213 ASP A C 1
ATOM 1718 O O . ASP A 1 213 ? -33.851 32.835 0.023 1.00 66.94 213 ASP A O 1
ATOM 1722 N N . TYR A 1 214 ? -33.450 32.251 2.157 1.00 51.66 214 TYR A N 1
ATOM 1723 C CA . TYR A 1 214 ? -32.001 32.096 2.010 1.00 51.66 214 TYR A CA 1
ATOM 1724 C C . TYR A 1 214 ? -31.642 30.975 1.028 1.00 51.66 214 TYR A C 1
ATOM 1726 O O . TYR A 1 214 ? -30.851 31.193 0.113 1.00 51.66 214 TYR A O 1
ATOM 1734 N N . MET A 1 215 ? -32.261 29.796 1.159 1.00 51.06 215 MET A N 1
ATOM 1735 C CA . MET A 1 215 ? -32.030 28.667 0.246 1.00 51.06 215 MET A CA 1
ATOM 1736 C C . MET A 1 215 ? -32.490 28.983 -1.183 1.00 51.06 215 MET A C 1
ATOM 1738 O O . MET A 1 215 ? -31.814 28.612 -2.140 1.00 51.06 215 MET A O 1
ATOM 1742 N N . ASN A 1 216 ? -33.588 29.727 -1.343 1.00 62.16 216 ASN A N 1
ATOM 1743 C CA . ASN A 1 216 ? -34.061 30.199 -2.645 1.00 62.16 216 ASN A CA 1
ATOM 1744 C C . ASN A 1 216 ? -33.117 31.241 -3.263 1.00 62.16 216 ASN A C 1
ATOM 1746 O O . ASN A 1 216 ? -32.887 31.211 -4.470 1.00 62.16 216 ASN A O 1
ATOM 1750 N N . MET A 1 217 ? -32.557 32.152 -2.463 1.00 60.72 217 MET A N 1
ATOM 1751 C CA . MET A 1 217 ? -31.537 33.103 -2.918 1.00 60.72 217 MET A CA 1
ATOM 1752 C C . MET A 1 217 ? -30.262 32.371 -3.354 1.00 60.72 217 MET A C 1
ATOM 1754 O O . MET A 1 217 ? -29.731 32.653 -4.425 1.00 60.72 217 MET A O 1
ATOM 1758 N N . TYR A 1 218 ? -29.817 31.382 -2.575 1.00 42.91 218 TYR A N 1
ATOM 1759 C CA . TYR A 1 218 ? -28.682 30.523 -2.921 1.00 42.91 218 TYR A CA 1
ATOM 1760 C C . TYR A 1 218 ? -28.917 29.748 -4.222 1.00 42.91 218 TYR A C 1
ATOM 1762 O O . TYR A 1 218 ? -28.031 29.679 -5.067 1.00 42.91 218 TYR A O 1
ATOM 1770 N N . ALA A 1 219 ? -30.119 29.199 -4.412 1.00 51.47 219 ALA A N 1
ATOM 1771 C CA . ALA A 1 219 ? -30.484 28.492 -5.635 1.00 51.47 219 ALA A CA 1
ATOM 1772 C C . ALA A 1 219 ? -30.538 29.421 -6.861 1.00 51.47 219 ALA A C 1
ATOM 1774 O O . ALA A 1 219 ? -30.145 29.006 -7.946 1.00 51.47 219 ALA A O 1
ATOM 1775 N N . LYS A 1 220 ? -30.972 30.678 -6.691 1.00 56.94 220 LYS A N 1
ATOM 1776 C CA . LYS A 1 220 ? -30.978 31.698 -7.756 1.00 56.94 220 LYS A CA 1
ATOM 1777 C C . LYS A 1 220 ? -29.580 32.217 -8.105 1.00 56.94 220 LYS A C 1
ATOM 1779 O O . LYS A 1 220 ? -29.350 32.573 -9.253 1.00 56.94 220 LYS A O 1
ATOM 1784 N N . ASN A 1 221 ? -28.668 32.244 -7.133 1.00 46.16 221 ASN A N 1
ATOM 1785 C CA . ASN A 1 221 ? -27.295 32.730 -7.302 1.00 46.16 221 ASN A CA 1
ATOM 1786 C C . ASN A 1 221 ? -26.282 31.613 -7.602 1.00 46.16 221 ASN A C 1
ATOM 1788 O O . ASN A 1 221 ? -25.097 31.898 -7.778 1.00 46.16 221 ASN A O 1
ATOM 1792 N N . LYS A 1 222 ? -26.718 30.348 -7.686 1.00 39.69 222 LYS A N 1
ATOM 1793 C CA . LYS A 1 222 ? -25.900 29.288 -8.276 1.00 39.69 222 LYS A CA 1
ATOM 1794 C C . LYS A 1 222 ? -25.691 29.626 -9.751 1.00 39.69 222 LYS A C 1
ATOM 1796 O O . LYS A 1 222 ? -26.620 29.553 -10.551 1.00 39.69 222 LYS A O 1
ATOM 1801 N N . ILE A 1 223 ? -24.458 29.995 -10.092 1.00 33.75 223 ILE A N 1
ATOM 1802 C CA . ILE A 1 223 ? -23.990 30.057 -11.477 1.00 33.75 223 ILE A CA 1
ATOM 1803 C C . ILE A 1 223 ? -24.270 28.675 -12.091 1.00 33.75 223 ILE A C 1
ATOM 1805 O O . ILE A 1 223 ? -23.871 27.676 -11.484 1.00 33.75 223 ILE A O 1
ATOM 1809 N N . PRO A 1 224 ? -24.976 28.572 -13.232 1.00 37.25 224 PRO A N 1
ATOM 1810 C CA . PRO A 1 224 ? -25.171 27.286 -13.880 1.00 37.25 224 PRO A CA 1
ATOM 1811 C C . PRO A 1 224 ? -23.798 26.705 -14.227 1.00 37.25 224 PRO A C 1
ATOM 1813 O O . PRO A 1 224 ? -22.982 27.366 -14.872 1.00 37.25 224 PRO A O 1
ATOM 1816 N N . GLU A 1 225 ? -23.523 25.482 -13.771 1.00 39.38 225 GLU A N 1
ATOM 1817 C CA . GLU A 1 225 ? -22.340 24.730 -14.189 1.00 39.38 225 GLU A CA 1
ATOM 1818 C C . GLU A 1 225 ? -22.462 24.440 -15.688 1.00 39.38 225 GLU A C 1
ATOM 1820 O O . GLU A 1 225 ? -23.086 23.469 -16.111 1.00 39.38 225 GLU A O 1
ATOM 1825 N N . GLY A 1 226 ? -21.924 25.352 -16.499 1.00 39.00 226 GLY A N 1
ATOM 1826 C CA . GLY A 1 226 ? -21.932 25.247 -17.950 1.00 39.00 226 GLY A CA 1
ATOM 1827 C C . GLY A 1 226 ? -21.884 26.591 -18.671 1.00 39.00 226 GLY A C 1
ATOM 1828 O O . GLY A 1 226 ? -22.872 26.976 -19.281 1.00 39.00 226 GLY A O 1
ATOM 1829 N N . ALA A 1 227 ? -20.738 27.281 -18.638 1.00 30.77 227 ALA A N 1
ATOM 1830 C CA . ALA A 1 227 ? -20.256 28.146 -19.726 1.00 30.77 227 ALA A CA 1
ATOM 1831 C C . ALA A 1 227 ? -18.851 28.679 -19.392 1.00 30.77 227 ALA A C 1
ATOM 1833 O O . ALA A 1 227 ? -18.651 29.361 -18.390 1.00 30.77 227 ALA A O 1
ATOM 1834 N N . GLY A 1 228 ? -17.864 28.350 -20.228 1.00 33.28 228 GLY A N 1
ATOM 1835 C CA . GLY A 1 228 ? -16.503 28.869 -20.107 1.00 33.28 228 GLY A CA 1
ATOM 1836 C C . GLY A 1 228 ? -16.402 30.364 -20.423 1.00 33.28 228 GLY A C 1
ATOM 1837 O O . GLY A 1 228 ? -17.212 30.911 -21.165 1.00 33.28 228 GLY A O 1
ATOM 1838 N N . GLY A 1 229 ? -15.349 31.015 -19.917 1.00 28.97 229 GLY A N 1
ATOM 1839 C CA . GLY A 1 229 ? -15.005 32.369 -20.356 1.00 28.97 229 GLY A CA 1
ATOM 1840 C C . GLY A 1 229 ? -14.191 33.203 -19.370 1.00 28.97 229 GLY A C 1
ATOM 1841 O O . GLY A 1 229 ? -14.745 33.987 -18.622 1.00 28.97 229 GLY A O 1
ATOM 1842 N N . ARG A 1 230 ? -12.863 33.059 -19.442 1.00 31.38 230 ARG A N 1
ATOM 1843 C CA . ARG A 1 230 ? -11.835 34.124 -19.445 1.00 31.38 230 ARG A CA 1
ATOM 1844 C C . ARG A 1 230 ? -12.036 35.437 -18.638 1.00 31.38 230 ARG A C 1
ATOM 1846 O O . ARG A 1 230 ? -12.888 36.247 -18.975 1.00 31.38 230 ARG A O 1
ATOM 1853 N N . ARG A 1 231 ? -10.957 35.739 -17.888 1.00 31.56 231 ARG A N 1
ATOM 1854 C CA . ARG A 1 231 ? -10.276 37.035 -17.592 1.00 31.56 231 ARG A CA 1
ATOM 1855 C C . ARG A 1 231 ? -10.467 37.632 -16.195 1.00 31.56 231 ARG A C 1
ATOM 1857 O O . ARG A 1 231 ? -11.578 37.844 -15.742 1.00 31.56 231 ARG A O 1
ATOM 1864 N N . GLY A 1 232 ? -9.331 38.097 -15.663 1.00 28.41 232 GLY A N 1
ATOM 1865 C CA . GLY A 1 232 ? -9.241 39.352 -14.911 1.00 28.41 232 GLY A CA 1
ATOM 1866 C C . GLY A 1 232 ? -8.686 39.197 -13.503 1.00 28.41 232 GLY A C 1
ATOM 1867 O O . GLY A 1 232 ? -9.338 38.608 -12.657 1.00 28.41 232 GLY A O 1
ATOM 1868 N N . GLY A 1 233 ? -7.473 39.707 -13.276 1.00 27.95 233 GLY A N 1
ATOM 1869 C CA . GLY A 1 233 ? -6.771 39.637 -11.994 1.00 27.95 233 GLY A CA 1
ATOM 1870 C C . GLY A 1 233 ? -7.302 40.593 -10.922 1.00 27.95 233 GLY A C 1
ATOM 1871 O O . GLY A 1 233 ? -8.157 41.435 -11.179 1.00 27.95 233 GLY A O 1
ATOM 1872 N N . GLY A 1 234 ? -6.730 40.478 -9.723 1.00 26.56 234 GLY A N 1
ATOM 1873 C CA . GLY A 1 234 ? -6.976 41.399 -8.615 1.00 26.56 234 GLY A CA 1
ATOM 1874 C C . GLY A 1 234 ? -6.658 40.770 -7.264 1.00 26.56 234 GLY A C 1
ATOM 1875 O O . GLY A 1 234 ? -7.486 40.090 -6.674 1.00 26.56 234 GLY A O 1
ATOM 1876 N N . SER A 1 235 ? -5.439 40.991 -6.785 1.00 32.44 235 SER A N 1
ATOM 1877 C CA . SER A 1 235 ? -4.961 40.665 -5.441 1.00 32.44 235 SER A CA 1
ATOM 1878 C C . SER A 1 235 ? -5.653 41.502 -4.360 1.00 32.44 235 SER A C 1
ATOM 1880 O O . SER A 1 235 ? -5.593 42.721 -4.471 1.00 32.44 235 SER A O 1
ATOM 1882 N N . VAL A 1 236 ? -6.148 40.893 -3.275 1.00 29.94 236 VAL A N 1
ATOM 1883 C CA . VAL A 1 236 ? -6.125 41.468 -1.910 1.00 29.94 236 VAL A CA 1
ATOM 1884 C C . VAL A 1 236 ? -6.116 40.314 -0.900 1.00 29.94 236 VAL A C 1
ATOM 1886 O O . VAL A 1 236 ? -6.947 39.413 -0.966 1.00 29.94 236 VAL A O 1
ATOM 1889 N N . GLY A 1 237 ? -5.154 40.325 0.024 1.00 30.56 237 GLY A N 1
ATOM 1890 C CA . GLY A 1 237 ? -5.092 39.377 1.132 1.00 30.56 237 GLY A CA 1
ATOM 1891 C C . GLY A 1 237 ? -6.111 39.690 2.229 1.00 30.56 237 GLY A C 1
ATOM 1892 O O . GLY A 1 237 ? -6.360 40.850 2.539 1.00 30.56 237 GLY A O 1
ATOM 1893 N N . ALA A 1 238 ? -6.636 38.650 2.871 1.00 28.19 238 ALA A N 1
ATOM 1894 C CA . ALA A 1 238 ? -7.294 38.765 4.165 1.00 28.19 238 ALA A CA 1
ATOM 1895 C C . ALA A 1 238 ? -7.093 37.469 4.960 1.00 28.19 238 ALA A C 1
ATOM 1897 O O . ALA A 1 238 ? -7.584 36.402 4.599 1.00 28.19 238 ALA A O 1
ATOM 1898 N N . ARG A 1 239 ? -6.347 37.580 6.065 1.00 29.62 239 ARG A N 1
ATOM 1899 C CA . ARG A 1 239 ? -6.466 36.677 7.213 1.00 29.62 239 ARG A CA 1
ATOM 1900 C C . ARG A 1 239 ? -7.910 36.753 7.719 1.00 29.62 239 ARG A C 1
ATOM 1902 O O . ARG A 1 239 ? -8.401 37.854 7.939 1.00 29.62 239 ARG A O 1
ATOM 1909 N N . GLY A 1 240 ? -8.545 35.615 7.974 1.00 26.06 240 GLY A N 1
ATOM 1910 C CA . GLY A 1 240 ? -9.849 35.584 8.632 1.00 26.06 240 GLY A CA 1
ATOM 1911 C C . GLY A 1 240 ? -10.378 34.167 8.785 1.00 26.06 240 GLY A C 1
ATOM 1912 O O . GLY A 1 240 ? -10.654 33.492 7.803 1.00 26.06 240 GLY A O 1
ATOM 1913 N N . GLN A 1 241 ? -10.478 33.722 10.033 1.00 34.31 241 GLN A N 1
ATOM 1914 C CA . GLN A 1 241 ? -11.203 32.529 10.460 1.00 34.31 241 GLN A CA 1
ATOM 1915 C C . GLN A 1 241 ? -12.657 32.572 9.956 1.00 34.31 241 GLN A C 1
ATOM 1917 O O . GLN A 1 241 ? -13.254 33.645 9.943 1.00 34.31 241 GLN A O 1
ATOM 1922 N N . GLY A 1 242 ? -13.254 31.422 9.627 1.00 29.45 242 GLY A N 1
ATOM 1923 C CA . GLY A 1 242 ? -14.707 31.346 9.448 1.00 29.45 242 GLY A CA 1
ATOM 1924 C C . GLY A 1 242 ? -15.195 30.176 8.603 1.00 29.45 242 GLY A C 1
ATOM 1925 O O . GLY A 1 242 ? -15.518 30.348 7.434 1.00 29.45 242 GLY A O 1
ATOM 1926 N N . THR A 1 243 ? -15.319 28.992 9.202 1.00 35.72 243 THR A N 1
ATOM 1927 C CA . THR A 1 243 ? -16.315 28.009 8.759 1.00 35.72 243 THR A CA 1
ATOM 1928 C C . THR A 1 243 ? -17.673 28.474 9.281 1.00 35.72 243 THR A C 1
ATOM 1930 O O . THR A 1 243 ? -18.037 28.226 10.431 1.00 35.72 243 THR A O 1
ATOM 1933 N N . ASP A 1 244 ? -18.395 29.237 8.465 1.00 34.97 244 ASP A N 1
ATOM 1934 C CA . ASP A 1 244 ? -19.685 29.796 8.861 1.00 34.97 244 ASP A CA 1
ATOM 1935 C C . ASP A 1 244 ? -20.801 28.803 8.515 1.00 34.97 244 ASP A C 1
ATOM 1937 O O . ASP A 1 244 ? -21.080 28.506 7.352 1.00 34.97 244 ASP A O 1
ATOM 1941 N N . SER A 1 245 ? -21.393 28.206 9.549 1.00 46.81 245 SER A N 1
ATOM 1942 C CA . SER A 1 245 ? -22.501 27.267 9.403 1.00 46.81 245 SER A CA 1
ATOM 1943 C C . SER A 1 245 ? -23.745 27.991 8.878 1.00 46.81 245 SER A C 1
ATOM 1945 O O . SER A 1 245 ? -23.994 29.151 9.208 1.00 46.81 245 SER A O 1
ATOM 1947 N N . ALA A 1 246 ? -24.586 27.303 8.099 1.00 41.25 246 ALA A N 1
ATOM 1948 C CA . ALA A 1 246 ? -25.823 27.877 7.555 1.00 41.25 246 ALA A CA 1
ATOM 1949 C C . ALA A 1 246 ? -26.732 28.495 8.643 1.00 41.25 246 ALA A C 1
ATOM 1951 O O . ALA A 1 246 ? -27.428 29.476 8.387 1.00 41.25 246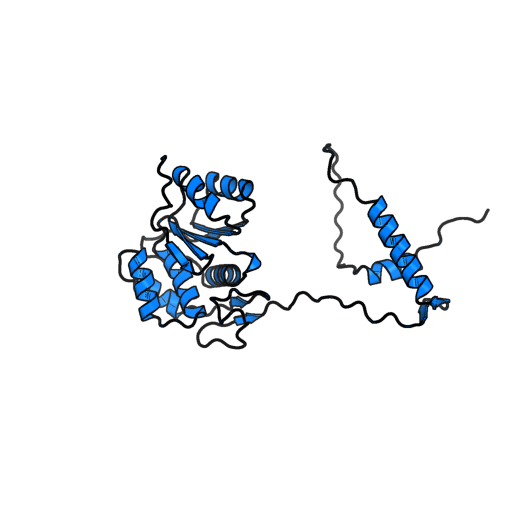 ALA A O 1
ATOM 1952 N N . SER A 1 247 ? -26.682 27.971 9.873 1.00 41.78 247 SER A N 1
ATOM 1953 C CA . SER A 1 247 ? -27.380 28.526 11.037 1.00 41.78 247 SER A CA 1
ATOM 1954 C C . SER A 1 247 ? -26.833 29.894 11.464 1.00 41.78 247 SER A C 1
ATOM 1956 O O . SER A 1 247 ? -27.624 30.784 11.770 1.00 41.78 247 SER A O 1
ATOM 1958 N N . ARG A 1 248 ? -25.508 30.106 11.427 1.00 44.97 248 ARG A N 1
ATOM 1959 C CA . ARG A 1 248 ? -24.894 31.423 11.674 1.00 44.97 248 ARG A CA 1
ATOM 1960 C C . ARG A 1 248 ? -25.222 32.415 10.565 1.00 44.97 248 ARG A C 1
ATOM 1962 O O . ARG A 1 248 ? -25.599 33.541 10.876 1.00 44.97 248 ARG A O 1
ATOM 1969 N N . CYS A 1 249 ? -25.202 31.988 9.301 1.00 44.69 249 CYS A N 1
ATOM 1970 C CA . CYS A 1 249 ? -25.572 32.855 8.179 1.00 44.69 249 CYS A CA 1
ATOM 1971 C C . CYS A 1 249 ? -27.041 33.309 8.234 1.00 44.69 249 CYS A C 1
ATOM 1973 O O . CYS A 1 249 ? -27.332 34.452 7.894 1.00 44.69 249 CYS A O 1
ATOM 1975 N N . VAL A 1 250 ? -27.969 32.458 8.692 1.00 48.53 250 VAL A N 1
ATOM 1976 C CA . VAL A 1 250 ? -29.390 32.824 8.867 1.00 48.53 250 VAL A CA 1
ATOM 1977 C C . VAL A 1 250 ? -29.570 33.848 9.992 1.00 48.53 250 VAL A C 1
ATOM 1979 O O . VAL A 1 250 ? -30.284 34.833 9.809 1.00 48.53 250 VAL A O 1
ATOM 1982 N N . VAL A 1 251 ? -28.876 33.677 11.121 1.00 50.50 251 VAL A N 1
ATOM 1983 C CA . VAL A 1 251 ? -28.871 34.661 12.222 1.00 50.50 251 VAL A CA 1
ATOM 1984 C C . VAL A 1 251 ? -28.237 35.986 11.773 1.00 50.50 251 VAL A C 1
ATOM 1986 O O . VAL A 1 251 ? -28.738 37.061 12.103 1.00 50.50 251 VAL A O 1
ATOM 1989 N N . HIS A 1 252 ? -27.191 35.931 10.945 1.00 47.41 252 HIS A N 1
ATOM 1990 C CA . HIS A 1 252 ? -26.553 37.116 10.372 1.00 47.41 252 HIS A CA 1
ATOM 1991 C C . HIS A 1 252 ? -27.453 37.817 9.333 1.00 47.41 252 HIS A C 1
ATOM 1993 O O . HIS A 1 252 ? -27.552 39.044 9.333 1.00 47.41 252 HIS A O 1
ATOM 1999 N N . ALA A 1 253 ? -28.180 37.064 8.499 1.00 51.28 253 ALA A N 1
ATOM 2000 C CA . ALA A 1 253 ? -29.141 37.595 7.526 1.00 51.28 253 ALA A CA 1
ATOM 2001 C C . ALA A 1 253 ? -30.353 38.274 8.192 1.00 51.28 253 ALA A C 1
ATOM 2003 O O . ALA A 1 253 ? -30.844 39.282 7.682 1.00 51.28 253 ALA A O 1
ATOM 2004 N N . LEU A 1 254 ? -30.797 37.767 9.347 1.00 51.38 254 LEU A N 1
ATOM 2005 C CA . LEU A 1 254 ? -31.789 38.431 10.202 1.00 51.38 254 LEU A CA 1
ATOM 2006 C C . LEU A 1 254 ? -31.269 39.769 10.748 1.00 51.38 254 LEU A C 1
ATOM 2008 O O . LEU A 1 254 ? -32.027 40.726 10.851 1.00 51.38 254 LEU A O 1
ATOM 2012 N N . SER A 1 255 ? -29.967 39.868 11.034 1.00 49.78 255 SER A N 1
ATOM 2013 C CA . SER A 1 255 ? -29.353 41.094 11.563 1.00 49.78 255 SER A CA 1
ATOM 2014 C C . SER A 1 255 ? -29.082 42.191 10.518 1.00 49.78 255 SER A C 1
ATOM 2016 O O . SER A 1 255 ? -28.857 43.338 10.895 1.00 49.78 255 SER A O 1
ATOM 2018 N N . GLY A 1 256 ? -29.098 41.858 9.219 1.00 48.62 256 GLY A N 1
ATOM 2019 C CA . GLY A 1 256 ? -28.616 42.727 8.134 1.00 48.62 256 GLY A CA 1
ATOM 2020 C C . GLY A 1 256 ? -29.676 43.459 7.299 1.00 48.62 256 GLY A C 1
ATOM 2021 O O . GLY A 1 256 ? -29.312 44.194 6.383 1.00 48.62 256 GLY A O 1
ATOM 2022 N N . ARG A 1 257 ? -30.982 43.302 7.561 1.00 43.62 257 ARG A N 1
ATOM 2023 C CA . ARG A 1 257 ? -32.021 44.035 6.806 1.00 43.62 257 ARG A CA 1
ATOM 2024 C C . ARG A 1 257 ? -32.305 45.415 7.404 1.00 43.62 257 ARG A C 1
ATOM 2026 O O . ARG A 1 257 ? -33.340 45.613 8.030 1.00 43.62 257 ARG A O 1
ATOM 2033 N N . ARG A 1 258 ? -31.429 46.386 7.129 1.00 36.47 258 ARG A N 1
ATOM 2034 C CA . ARG A 1 258 ? -31.846 47.778 6.868 1.00 36.47 258 ARG A CA 1
ATOM 2035 C C . ARG A 1 258 ? -30.719 48.571 6.199 1.00 36.47 258 ARG A C 1
ATOM 2037 O O . ARG A 1 258 ? -29.849 49.102 6.877 1.00 36.47 258 ARG A O 1
ATOM 2044 N N . VAL A 1 259 ? -30.780 48.692 4.875 1.00 33.31 259 VAL A N 1
ATOM 2045 C CA . VAL A 1 259 ? -30.272 49.871 4.167 1.00 33.31 259 VAL A CA 1
ATOM 2046 C C . VAL A 1 259 ? -31.412 50.364 3.278 1.00 33.31 259 VAL A C 1
ATOM 2048 O O . VAL A 1 259 ? -31.933 49.609 2.464 1.00 33.31 259 VAL A O 1
ATOM 2051 N N . GLU A 1 260 ? -31.798 51.608 3.559 1.00 30.39 260 GLU A N 1
ATOM 2052 C CA . GLU A 1 260 ? -32.516 52.570 2.713 1.00 30.39 260 GLU A CA 1
ATOM 2053 C C . GLU A 1 260 ? -33.993 52.309 2.369 1.00 30.39 260 GLU A C 1
ATOM 2055 O O . GLU A 1 260 ? -34.358 51.553 1.477 1.00 30.39 260 GLU A O 1
ATOM 2060 N N . ASN A 1 261 ? -34.859 53.025 3.096 1.00 27.72 261 ASN A N 1
ATOM 2061 C CA . ASN A 1 261 ? -35.699 54.063 2.489 1.00 27.72 261 ASN A CA 1
ATOM 2062 C C . ASN A 1 261 ? -36.273 54.979 3.583 1.00 27.72 261 ASN A C 1
ATOM 2064 O O . ASN A 1 261 ? -37.153 54.564 4.335 1.00 27.72 261 ASN A O 1
ATOM 2068 N N . SER A 1 262 ? -35.771 56.214 3.637 1.00 29.77 262 SER A N 1
ATOM 2069 C CA . SER A 1 262 ? -36.485 57.404 4.112 1.00 29.77 262 SER A CA 1
ATOM 2070 C C . SER A 1 262 ? -35.918 58.615 3.366 1.00 29.77 262 SER A C 1
ATOM 2072 O O . SER A 1 262 ? -34.699 58.741 3.284 1.00 29.77 262 SER A O 1
ATOM 2074 N N . ASN A 1 263 ? -36.848 59.405 2.818 1.00 33.25 263 ASN A N 1
ATOM 2075 C CA . ASN A 1 263 ? -36.733 60.674 2.084 1.00 33.25 263 ASN A CA 1
ATOM 2076 C C . ASN A 1 263 ? -35.505 61.547 2.347 1.00 33.25 263 ASN A C 1
ATOM 2078 O O . ASN A 1 263 ? -35.166 61.748 3.534 1.00 33.25 263 ASN A O 1
#

pLDDT: mean 77.92, std 23.46, range [26.06, 98.75]

Sequence (263 aa):
MEIVPPPFRFGAVEADVFRSAQPTLKNYRFLSRLKLRTVVSIAPEGPMEDEAMFCREHSAQLVPVRAELYREEAVTVSCQQVAQVLSILADKDRLPALVHCPDGRVLSGAVLWCLRRLQCWDDRASAAEFARFSGVLPSREVEKFVESYGEEVTIPANVPRWLWGGDRAHWHPCIRIRHQPPLEVFEPDPLPSQQTLRGEVYTRTDYLRVRRDYMNMYAKNKIPEGAGGRRGGGSVGARGQGTDSASRCVVHALSGRRVENSN

Radius of gyration: 26.04 Å; chains: 1; bounding box: 63×76×50 Å

Foldseek 3Di:
DDDQDAAALWDDLDVLEIEHADDDPSNLVVVLVSLAQEEEEEEQVWDDPVVVVSCVVSVHHYHYFHADCPDPQAARGDLVNLLVVLLLLQDPVRGNYYYYYNGRAHHVLLSSLLNCLQQVHDSVVSQVVNCVRNVHGHDPNSVVRSQPREDEHEREPFGDCSRVRRDDDPDHDRYHYDYDDPDPPPPPDPPPQWDQDPNDIAGPVNLVVLLVVVVVVVVVPPDPPDDDDDDDDDDDDDDDDDPDDSVNVSSVVVVPPDDDDDD